Protein AF-A0A382A1H5-F1 (afdb_monomer_lite)

Structure (mmCIF, N/CA/C/O backbone):
data_AF-A0A382A1H5-F1
#
_entry.id   AF-A0A382A1H5-F1
#
loop_
_atom_site.group_PDB
_atom_site.id
_atom_site.type_symbol
_atom_site.label_atom_id
_atom_site.label_alt_id
_atom_site.label_comp_id
_atom_site.label_asym_id
_atom_site.label_entity_id
_atom_site.label_seq_id
_atom_site.pdbx_PDB_ins_code
_atom_site.Cartn_x
_atom_site.Cartn_y
_atom_site.Cartn_z
_atom_site.occupancy
_atom_site.B_iso_or_equiv
_atom_site.auth_seq_id
_atom_site.auth_comp_id
_atom_site.auth_asym_id
_atom_site.auth_atom_id
_atom_site.pdbx_PDB_model_num
ATOM 1 N N . MET A 1 1 ? -24.250 25.686 -70.392 1.00 38.78 1 MET A N 1
ATOM 2 C CA . MET A 1 1 ? -22.915 26.318 -70.349 1.00 38.78 1 MET A CA 1
ATOM 3 C C . MET A 1 1 ? -22.504 26.422 -68.881 1.00 38.78 1 MET A C 1
ATOM 5 O O . MET A 1 1 ? -23.214 27.086 -68.150 1.00 38.78 1 MET A O 1
ATOM 9 N N . ARG A 1 2 ? -21.482 25.637 -68.484 1.00 41.50 2 ARG A N 1
ATOM 10 C CA . ARG A 1 2 ? -20.574 25.699 -67.302 1.00 41.50 2 ARG A CA 1
ATOM 11 C C . ARG A 1 2 ? -21.081 26.405 -66.022 1.00 41.50 2 ARG A C 1
ATOM 13 O O . ARG A 1 2 ? -21.352 27.592 -66.050 1.00 41.50 2 ARG A O 1
ATOM 20 N N . ILE A 1 3 ? -21.310 25.671 -64.924 1.00 48.91 3 ILE A N 1
ATOM 21 C CA . ILE A 1 3 ? -20.334 25.320 -63.855 1.00 48.91 3 ILE A CA 1
ATOM 22 C C . ILE A 1 3 ? -19.824 26.565 -63.115 1.00 48.91 3 ILE A C 1
ATOM 24 O O . ILE A 1 3 ? -19.171 27.380 -63.748 1.00 48.91 3 ILE A O 1
ATOM 28 N N . ILE A 1 4 ? -20.063 26.642 -61.797 1.00 49.19 4 ILE A N 1
ATOM 29 C CA . ILE A 1 4 ? -19.066 26.864 -60.723 1.00 49.19 4 ILE A CA 1
ATOM 30 C C . ILE A 1 4 ? -19.794 26.646 -59.380 1.00 49.19 4 ILE A C 1
ATOM 32 O O . ILE A 1 4 ? -20.598 27.466 -58.950 1.00 49.19 4 ILE A O 1
ATOM 36 N N . PHE A 1 5 ? -19.527 25.511 -58.732 1.00 48.34 5 PHE A N 1
ATOM 37 C CA . PHE A 1 5 ? -19.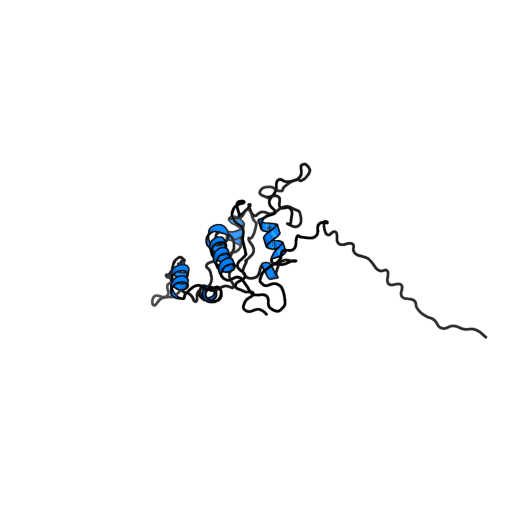837 25.264 -57.322 1.00 48.34 5 PHE A CA 1
ATOM 38 C C . PHE A 1 5 ? -18.489 25.356 -56.597 1.00 48.34 5 PHE A C 1
ATOM 40 O O . PHE A 1 5 ? -17.598 24.546 -56.853 1.00 48.34 5 PHE A O 1
ATOM 47 N N . PHE A 1 6 ? -18.288 26.388 -55.778 1.00 52.28 6 PHE A N 1
ATOM 48 C CA . PHE A 1 6 ? -17.081 26.539 -54.963 1.00 52.28 6 PHE A CA 1
ATOM 49 C C . PHE A 1 6 ? -17.161 25.552 -53.791 1.00 52.28 6 PHE A C 1
ATOM 51 O O . PHE A 1 6 ? -17.857 25.803 -52.811 1.00 52.28 6 PHE A O 1
ATOM 58 N N . VAL A 1 7 ? -16.466 24.418 -53.893 1.00 52.62 7 VAL A N 1
ATOM 59 C CA . VAL A 1 7 ? -16.229 23.521 -52.754 1.00 52.62 7 VAL A CA 1
ATOM 60 C C . VAL A 1 7 ? -14.879 23.896 -52.152 1.00 52.62 7 VAL A C 1
ATOM 62 O O . VAL A 1 7 ? -13.828 23.635 -52.734 1.00 52.62 7 VAL A O 1
ATOM 65 N N . LEU A 1 8 ? -14.919 24.551 -50.993 1.00 54.19 8 LEU A N 1
ATOM 66 C CA . LEU A 1 8 ? -13.746 24.855 -50.182 1.00 54.19 8 LEU A CA 1
ATOM 67 C C . LEU A 1 8 ? -13.284 23.550 -49.508 1.00 54.19 8 LEU A C 1
ATOM 69 O O . LEU A 1 8 ? -13.871 23.107 -48.523 1.00 54.19 8 LEU A O 1
ATOM 73 N N . ILE A 1 9 ? -12.267 22.894 -50.068 1.00 55.53 9 ILE A N 1
ATOM 74 C CA . ILE A 1 9 ? -11.640 21.714 -49.460 1.00 55.53 9 ILE A CA 1
ATOM 75 C C . ILE A 1 9 ? -10.731 22.203 -48.328 1.00 55.53 9 ILE A C 1
ATOM 77 O O . ILE A 1 9 ? -9.649 22.734 -48.568 1.00 55.53 9 ILE A O 1
ATOM 81 N N . PHE A 1 10 ? -11.182 22.036 -47.084 1.00 51.44 10 PHE A N 1
ATOM 82 C CA . PHE A 1 10 ? -10.348 22.210 -45.897 1.00 51.44 10 PHE A CA 1
ATOM 83 C C . PHE A 1 10 ? -9.406 21.000 -45.789 1.00 51.44 10 PHE A C 1
ATOM 85 O O . PHE A 1 10 ? -9.807 19.915 -45.369 1.00 51.44 10 PHE A O 1
ATOM 92 N N . LEU A 1 11 ? -8.153 21.170 -46.215 1.00 51.97 11 LEU A N 1
ATOM 93 C CA . LEU A 1 11 ? -7.074 20.209 -45.982 1.00 51.97 11 LEU A CA 1
ATOM 94 C C . LEU A 1 11 ? -6.699 20.241 -44.493 1.00 51.97 11 LEU A C 1
ATOM 96 O O . LEU A 1 11 ? -5.826 20.998 -44.075 1.00 51.97 11 LEU A O 1
ATOM 100 N N . PHE A 1 12 ? -7.367 19.421 -43.682 1.00 52.03 12 PHE A N 1
ATOM 101 C CA . PHE A 1 12 ? -6.859 19.073 -42.358 1.00 52.03 12 PHE A CA 1
ATOM 102 C C . PHE A 1 12 ? -5.656 18.144 -42.538 1.00 52.03 12 PHE A C 1
ATOM 104 O O . PHE A 1 12 ? -5.801 16.948 -42.790 1.00 52.03 12 PHE A O 1
ATOM 111 N N . SER A 1 13 ? -4.452 18.705 -42.437 1.00 49.53 13 SER A N 1
ATOM 112 C CA . SER A 1 13 ? -3.228 17.927 -42.272 1.00 49.53 13 SER A CA 1
ATOM 113 C C . SER A 1 13 ? -3.353 17.095 -40.997 1.00 49.53 13 SER A C 1
ATOM 115 O O . SER A 1 13 ? -3.338 17.635 -39.892 1.00 49.53 13 SER A O 1
ATOM 117 N N . ASN A 1 14 ? -3.496 15.779 -41.151 1.00 46.59 14 ASN A N 1
ATOM 118 C CA . ASN A 1 14 ? -3.394 14.829 -40.051 1.00 46.59 14 ASN A CA 1
ATOM 119 C C . ASN A 1 14 ? -1.954 14.863 -39.522 1.00 46.59 14 ASN A C 1
ATOM 121 O O . ASN A 1 14 ? -1.078 14.160 -40.027 1.00 46.59 14 ASN A O 1
ATOM 125 N N . PHE A 1 15 ? -1.695 15.700 -38.520 1.00 52.47 15 PHE A N 1
ATOM 126 C CA . PHE A 1 15 ? -0.507 15.562 -37.689 1.00 52.47 15 PHE A CA 1
ATOM 127 C C . PHE A 1 15 ? -0.663 14.275 -36.878 1.00 52.47 15 PHE A C 1
ATOM 129 O O . PHE A 1 15 ? -1.295 14.254 -35.825 1.00 52.47 15 PHE A O 1
ATOM 136 N N . ASN A 1 16 ? -0.107 13.180 -37.394 1.00 53.00 16 ASN A N 1
ATOM 137 C CA . ASN A 1 16 ? 0.112 11.982 -36.599 1.00 53.00 16 ASN A CA 1
ATOM 138 C C . ASN A 1 16 ? 1.215 12.302 -35.586 1.00 53.00 16 ASN A C 1
ATOM 140 O O . ASN A 1 16 ? 2.397 12.326 -35.924 1.00 53.00 16 ASN A O 1
ATOM 144 N N . VAL A 1 17 ? 0.822 12.583 -34.346 1.00 58.31 17 VAL A N 1
ATOM 145 C CA . VAL A 1 17 ? 1.746 12.595 -33.212 1.00 58.31 17 VAL A CA 1
ATOM 146 C C . VAL A 1 17 ? 2.140 11.142 -32.952 1.00 58.31 17 VAL A C 1
ATOM 148 O O . VAL A 1 17 ? 1.347 10.358 -32.435 1.00 58.31 17 VAL A O 1
ATOM 151 N N . LEU A 1 18 ? 3.353 10.761 -33.350 1.00 55.44 18 LEU A N 1
ATOM 152 C CA . LEU A 1 18 ? 3.958 9.495 -32.948 1.00 55.44 18 LEU A CA 1
ATOM 153 C C . LEU A 1 18 ? 4.324 9.599 -31.464 1.00 55.44 18 LEU A C 1
ATOM 155 O O . LEU A 1 18 ? 5.315 10.227 -31.100 1.00 55.44 18 LEU A O 1
ATOM 159 N N . ALA A 1 19 ? 3.503 9.002 -30.603 1.00 51.47 19 ALA A N 1
ATOM 160 C CA . ALA A 1 19 ? 3.889 8.741 -29.225 1.00 51.47 19 ALA A CA 1
ATOM 161 C C . ALA A 1 19 ? 4.997 7.677 -29.228 1.00 51.47 19 ALA A C 1
ATOM 163 O O . ALA A 1 19 ? 4.784 6.564 -29.712 1.00 51.47 19 ALA A O 1
ATOM 164 N N . SER A 1 20 ? 6.176 7.997 -28.691 1.00 47.28 20 SER A N 1
ATOM 165 C CA . SER A 1 20 ? 7.233 7.010 -28.463 1.00 47.28 20 SER A CA 1
ATOM 166 C C . SER A 1 20 ? 6.876 6.146 -27.247 1.00 47.28 20 SER A C 1
ATOM 168 O O . SER A 1 20 ? 7.361 6.370 -26.140 1.00 47.28 20 SER A O 1
ATOM 170 N N . GLY A 1 21 ? 5.983 5.176 -27.429 1.00 47.53 21 GLY A N 1
ATOM 171 C CA . GLY A 1 21 ? 5.864 4.062 -26.491 1.00 47.53 21 GLY A CA 1
ATOM 172 C C . GLY A 1 21 ? 7.031 3.117 -26.744 1.00 47.53 21 GLY A C 1
ATOM 173 O O . GLY A 1 21 ? 7.097 2.523 -27.819 1.00 47.53 21 GLY A O 1
ATOM 174 N N . SER A 1 22 ? 7.976 3.012 -25.809 1.00 51.28 22 SER A N 1
ATOM 175 C CA . SER A 1 22 ? 9.035 2.009 -25.903 1.00 51.28 22 SER A CA 1
ATOM 176 C C . SER A 1 22 ? 8.399 0.620 -26.010 1.00 51.28 22 SER A C 1
ATOM 178 O O . SER A 1 22 ? 7.549 0.226 -25.212 1.00 51.28 22 SER A O 1
ATOM 180 N N . GLY A 1 23 ? 8.763 -0.083 -27.081 1.00 53.72 23 GLY A N 1
ATOM 181 C CA . GLY A 1 23 ? 8.206 -1.371 -27.449 1.00 53.72 23 GLY A CA 1
ATOM 182 C C . GLY A 1 23 ? 8.579 -2.456 -26.450 1.00 53.72 23 GLY A C 1
ATOM 183 O O . GLY A 1 23 ? 9.742 -2.822 -26.325 1.00 53.72 23 GLY A O 1
ATOM 184 N N . ASN A 1 24 ? 7.564 -2.955 -25.755 1.00 59.62 24 ASN A N 1
ATOM 185 C CA . ASN A 1 24 ? 7.287 -4.360 -25.468 1.00 59.62 24 ASN A CA 1
ATOM 186 C C . ASN A 1 24 ? 5.900 -4.377 -24.825 1.00 59.62 24 ASN A C 1
ATOM 188 O O . ASN A 1 24 ? 5.682 -3.692 -23.826 1.00 59.62 24 ASN A O 1
ATOM 192 N N . ASP A 1 25 ? 4.953 -5.120 -25.398 1.00 82.56 25 ASP A N 1
ATOM 193 C CA . ASP A 1 25 ? 3.642 -5.274 -24.772 1.00 82.56 25 ASP A CA 1
ATOM 194 C C . ASP A 1 25 ? 3.830 -5.840 -23.361 1.00 82.56 25 ASP A C 1
ATOM 196 O O . ASP A 1 25 ? 4.427 -6.903 -23.175 1.00 82.56 25 ASP A O 1
ATOM 200 N N . LEU A 1 26 ? 3.338 -5.105 -22.363 1.00 88.25 26 LEU A N 1
ATOM 201 C CA . LEU A 1 26 ? 3.397 -5.518 -20.969 1.00 88.25 26 LEU A CA 1
ATOM 202 C C . LEU A 1 26 ? 2.741 -6.910 -20.821 1.00 88.25 26 LEU A C 1
ATOM 204 O O . LEU A 1 26 ? 1.579 -7.065 -21.225 1.00 88.25 26 LEU A O 1
ATOM 208 N N . PRO A 1 27 ? 3.433 -7.909 -20.234 1.00 91.31 27 PRO A N 1
ATOM 209 C CA . PRO A 1 27 ? 2.882 -9.241 -20.039 1.00 91.31 27 PRO A CA 1
ATOM 210 C C . PRO A 1 27 ? 1.562 -9.192 -19.272 1.00 91.31 27 PRO A C 1
ATOM 212 O O . PRO A 1 27 ? 1.463 -8.580 -18.206 1.00 91.31 27 PRO A O 1
ATOM 215 N N . LYS A 1 28 ? 0.540 -9.846 -19.826 1.00 91.81 28 LYS A N 1
ATOM 216 C CA . LYS A 1 28 ? -0.794 -9.934 -19.226 1.00 91.81 28 LYS A CA 1
ATOM 217 C C . LYS A 1 28 ? -0.929 -11.228 -18.443 1.00 91.81 28 LYS A C 1
ATOM 219 O O . LYS A 1 28 ? -0.547 -12.287 -18.940 1.00 91.81 28 LYS A O 1
ATOM 224 N N . HIS A 1 29 ? -1.570 -11.158 -17.287 1.00 86.44 29 HIS A N 1
ATOM 225 C CA . HIS A 1 29 ? -1.783 -12.306 -16.416 1.00 86.44 29 HIS A CA 1
ATOM 226 C C . HIS A 1 29 ? -3.253 -12.729 -16.403 1.00 86.44 29 HIS A C 1
ATOM 228 O O . HIS A 1 29 ? -4.174 -11.973 -16.747 1.00 86.44 29 HIS A O 1
ATOM 234 N N . ASN A 1 30 ? -3.485 -13.991 -16.042 1.00 89.38 30 ASN A N 1
ATOM 235 C CA . ASN A 1 30 ? -4.828 -14.532 -15.896 1.00 89.38 30 ASN A CA 1
ATOM 236 C C . ASN A 1 30 ? -5.276 -14.454 -14.433 1.00 89.38 30 ASN A C 1
ATOM 238 O O . ASN A 1 30 ? -5.041 -15.368 -13.648 1.00 89.38 30 ASN A O 1
ATOM 242 N N . TRP A 1 31 ? -5.897 -13.335 -14.072 1.00 87.00 31 TRP A N 1
ATOM 243 C CA . TRP A 1 31 ? -6.382 -13.069 -12.720 1.00 87.00 31 TRP A CA 1
ATOM 244 C C . TRP A 1 31 ? -7.711 -13.780 -12.422 1.00 87.00 31 TRP A C 1
ATOM 246 O O . TRP A 1 31 ? -8.581 -13.834 -13.289 1.00 87.00 31 TRP A O 1
ATOM 256 N N . SER A 1 32 ? -7.924 -14.243 -11.184 1.00 85.88 32 SER A N 1
ATOM 257 C CA . SER A 1 32 ? -9.188 -14.897 -10.778 1.00 85.88 32 SER A CA 1
ATOM 258 C C . SER A 1 32 ? -10.409 -13.971 -10.883 1.00 85.88 32 SER A C 1
ATOM 260 O O . SER A 1 32 ? -11.519 -14.417 -11.156 1.00 85.88 32 SER A O 1
ATOM 262 N N . PHE A 1 33 ? -10.191 -12.666 -10.704 1.00 87.50 33 PHE A N 1
ATOM 263 C CA . PHE A 1 33 ? -11.215 -11.623 -10.787 1.00 87.50 33 PHE A CA 1
ATOM 264 C C . PHE A 1 33 ? -11.474 -11.136 -12.220 1.00 87.50 33 PHE A C 1
ATOM 266 O O . PHE A 1 33 ? -12.196 -10.163 -12.429 1.00 87.50 33 PHE A O 1
ATOM 273 N N . LYS A 1 34 ? -10.867 -11.770 -13.228 1.00 86.69 34 LYS A N 1
ATOM 274 C CA . LYS A 1 34 ? -11.055 -11.396 -14.629 1.00 86.69 34 LYS A CA 1
ATOM 275 C C . LYS A 1 34 ? -12.382 -11.940 -15.167 1.00 86.69 34 LYS A C 1
ATOM 277 O O . LYS A 1 34 ? -12.757 -13.076 -14.903 1.00 86.69 34 LYS A O 1
ATOM 282 N N . GLY A 1 35 ? -13.037 -11.151 -16.017 1.00 86.44 35 GLY A N 1
ATOM 283 C CA . GLY A 1 35 ? -14.293 -11.529 -16.672 1.00 86.44 35 GLY A CA 1
ATOM 284 C C . GLY A 1 35 ? -15.533 -11.148 -15.861 1.00 86.44 35 GLY A C 1
ATOM 285 O O . GLY A 1 35 ? -15.436 -10.692 -14.729 1.00 86.44 35 GLY A O 1
ATOM 286 N N . LEU A 1 36 ? -16.711 -11.314 -16.466 1.00 88.38 36 LEU A N 1
ATOM 287 C CA . LEU A 1 36 ? -17.985 -10.823 -15.915 1.00 88.38 36 LEU A CA 1
ATOM 288 C C . LEU A 1 36 ? -18.381 -11.477 -14.583 1.00 88.38 36 LEU A C 1
ATOM 290 O O . LEU A 1 36 ? -19.076 -10.864 -13.783 1.00 88.38 36 LEU A O 1
ATOM 294 N N . THR A 1 37 ? -17.948 -12.714 -14.354 1.00 91.50 37 THR A N 1
ATOM 295 C CA . THR A 1 37 ? -18.236 -13.492 -13.139 1.00 91.50 37 THR A CA 1
ATOM 296 C C . THR A 1 37 ? -16.978 -13.755 -12.310 1.00 91.50 37 THR A C 1
ATOM 298 O O . THR A 1 37 ? -16.983 -14.641 -11.458 1.00 91.50 37 THR A O 1
ATOM 301 N N . GLY A 1 38 ? -15.877 -13.053 -12.602 1.00 88.00 38 GLY A N 1
ATOM 302 C CA . GLY A 1 38 ? -14.617 -13.215 -11.886 1.00 88.00 38 GLY A CA 1
ATOM 303 C C . GLY A 1 38 ? -14.736 -12.740 -10.440 1.00 88.00 38 GLY A C 1
ATOM 304 O O . GLY A 1 38 ? -15.393 -11.739 -10.155 1.00 88.00 38 GLY A O 1
ATOM 305 N N . THR A 1 39 ? -14.072 -13.436 -9.520 1.00 87.25 39 THR A N 1
ATOM 306 C CA . THR A 1 39 ? -14.035 -13.069 -8.100 1.00 87.25 39 THR A CA 1
ATOM 307 C C . THR A 1 39 ? -12.608 -13.083 -7.563 1.00 87.25 39 THR A C 1
ATOM 309 O O . THR A 1 39 ? -11.699 -13.717 -8.110 1.00 87.25 39 THR A O 1
ATOM 312 N N . PHE A 1 40 ? -12.380 -12.342 -6.483 1.00 86.25 40 PHE A N 1
ATOM 313 C CA . PHE A 1 40 ? -11.102 -12.401 -5.786 1.00 86.25 40 PHE A CA 1
ATOM 314 C C . PHE A 1 40 ? -10.946 -13.735 -5.052 1.00 86.25 40 PHE A C 1
ATOM 316 O O . PHE A 1 40 ? -11.854 -14.175 -4.347 1.00 86.25 40 PHE A O 1
ATOM 323 N N . ASP A 1 41 ? -9.763 -14.338 -5.169 1.00 86.69 41 ASP A N 1
ATOM 324 C CA . ASP A 1 41 ? -9.332 -15.408 -4.273 1.00 86.69 41 ASP A CA 1
ATOM 325 C C . ASP A 1 41 ? -9.023 -14.789 -2.900 1.00 86.69 41 ASP A C 1
ATOM 327 O O . ASP A 1 41 ? -7.999 -14.125 -2.723 1.00 86.69 41 ASP A O 1
ATOM 331 N N . LYS A 1 42 ? -9.924 -14.986 -1.928 1.00 86.38 42 LYS A N 1
ATOM 332 C CA . LYS A 1 42 ? -9.787 -14.420 -0.576 1.00 86.38 42 LYS A CA 1
ATOM 333 C C . LYS A 1 42 ? -8.474 -14.825 0.089 1.00 86.38 42 LYS A C 1
ATOM 335 O O . LYS A 1 42 ? -7.808 -13.975 0.673 1.00 86.38 42 LYS A O 1
ATOM 340 N N . SER A 1 43 ? -8.049 -16.078 -0.062 1.00 87.31 43 SER A N 1
ATOM 341 C CA . SER A 1 43 ? -6.793 -16.551 0.521 1.00 87.31 43 SER A CA 1
ATOM 342 C C . SER A 1 43 ? -5.585 -15.863 -0.116 1.00 87.31 43 SER A C 1
ATOM 344 O O . SER A 1 43 ? -4.621 -15.543 0.581 1.00 87.31 43 SER A O 1
ATOM 346 N N . ALA A 1 44 ? -5.625 -15.589 -1.423 1.00 83.25 44 ALA A N 1
ATOM 347 C CA . ALA A 1 44 ? -4.589 -14.791 -2.079 1.00 83.25 44 ALA A CA 1
ATOM 348 C C . ALA A 1 44 ? -4.574 -13.340 -1.580 1.00 83.25 44 ALA A C 1
ATOM 350 O O . ALA A 1 44 ? -3.498 -12.803 -1.324 1.00 83.25 44 ALA A O 1
ATOM 351 N N . VAL A 1 45 ? -5.741 -12.723 -1.380 1.00 87.56 45 VAL A N 1
ATOM 352 C CA . VAL A 1 45 ? -5.839 -11.350 -0.859 1.00 87.56 45 VAL A CA 1
ATOM 353 C C . VAL A 1 45 ? -5.345 -11.254 0.592 1.00 87.56 45 VAL A C 1
ATOM 355 O O . VAL A 1 45 ? -4.639 -10.303 0.927 1.00 87.56 45 VAL A O 1
ATOM 358 N N . GLN A 1 46 ? -5.623 -12.252 1.437 1.00 88.25 46 GLN A N 1
ATOM 359 C CA . GLN A 1 46 ? -5.084 -12.334 2.801 1.00 88.25 46 GLN A CA 1
ATOM 360 C C . GLN A 1 46 ? -3.556 -12.478 2.817 1.00 88.25 46 GLN A C 1
ATOM 362 O O . GLN A 1 46 ? -2.884 -11.798 3.592 1.00 88.25 46 GLN A O 1
ATOM 367 N N . ARG A 1 47 ? -2.973 -13.301 1.932 1.00 88.38 47 ARG A N 1
ATOM 368 C CA . ARG A 1 47 ? -1.506 -13.361 1.772 1.00 88.38 47 ARG A CA 1
ATOM 369 C C . ARG A 1 47 ? -0.941 -12.024 1.292 1.00 88.38 47 ARG A C 1
ATOM 371 O O . ARG A 1 47 ? 0.067 -11.571 1.822 1.00 88.38 47 ARG A O 1
ATOM 378 N N . GLY A 1 48 ? -1.628 -11.365 0.360 1.00 87.44 48 GLY A N 1
ATOM 379 C CA . GLY A 1 48 ? -1.300 -10.009 -0.075 1.00 87.44 48 GLY A CA 1
ATOM 380 C C . GLY A 1 48 ? -1.278 -9.001 1.074 1.00 87.44 48 GLY A C 1
ATOM 381 O O . GLY A 1 48 ? -0.405 -8.136 1.100 1.00 87.44 48 GLY A O 1
ATOM 382 N N . PHE A 1 49 ? -2.186 -9.132 2.052 1.00 91.88 49 PHE A N 1
ATOM 383 C CA . PHE A 1 49 ? -2.174 -8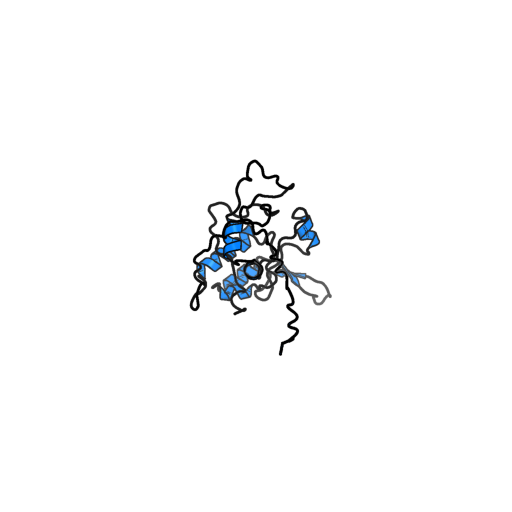.285 3.249 1.00 91.88 49 PHE A CA 1
ATOM 384 C C . PHE A 1 49 ? -0.921 -8.448 4.059 1.00 91.88 49 PHE A C 1
ATOM 386 O O . PHE A 1 49 ? -0.314 -7.461 4.468 1.00 91.88 49 PHE A O 1
ATOM 393 N N . LYS A 1 50 ? -0.560 -9.706 4.297 1.00 90.94 50 LYS A N 1
ATOM 394 C CA . LYS A 1 50 ? 0.605 -10.039 5.087 1.00 90.94 50 LYS A CA 1
ATOM 395 C C . LYS A 1 50 ? 1.837 -9.376 4.482 1.00 90.94 50 LYS A C 1
ATOM 397 O O . LYS A 1 50 ? 2.562 -8.710 5.208 1.00 90.94 50 LYS A O 1
ATOM 402 N N . VAL A 1 51 ? 1.996 -9.440 3.158 1.00 89.38 51 VAL A N 1
ATOM 403 C CA . VAL A 1 51 ? 3.121 -8.759 2.511 1.00 89.38 51 VAL A CA 1
ATOM 404 C C . VAL A 1 51 ? 3.013 -7.238 2.591 1.00 89.38 51 VAL A C 1
ATOM 406 O O . VAL A 1 51 ? 4.006 -6.584 2.890 1.00 89.38 51 VAL A O 1
ATOM 409 N N . TYR A 1 52 ? 1.829 -6.651 2.386 1.00 92.62 52 TYR A N 1
ATOM 410 C CA . TYR A 1 52 ? 1.678 -5.208 2.590 1.00 92.62 52 TYR A CA 1
ATOM 411 C C . TYR A 1 52 ? 2.153 -4.799 3.990 1.00 92.62 52 TYR A C 1
ATOM 413 O O . TYR A 1 52 ? 2.942 -3.870 4.108 1.00 92.62 52 TYR A O 1
ATOM 421 N N . ARG A 1 53 ? 1.719 -5.519 5.026 1.00 92.06 53 ARG A N 1
ATOM 422 C CA . ARG A 1 53 ? 2.064 -5.236 6.421 1.00 92.06 53 ARG A CA 1
ATOM 423 C C . ARG A 1 53 ? 3.544 -5.460 6.739 1.00 92.06 53 ARG A C 1
ATOM 425 O O . ARG A 1 53 ? 4.108 -4.731 7.543 1.00 92.06 53 ARG A O 1
ATOM 432 N N . GLU A 1 54 ? 4.158 -6.481 6.156 1.00 91.06 54 GLU A N 1
ATOM 433 C CA . GLU A 1 54 ? 5.535 -6.873 6.488 1.00 91.06 54 GLU A CA 1
ATOM 434 C C . GLU A 1 54 ? 6.587 -6.154 5.635 1.00 91.06 54 GLU A C 1
ATOM 436 O O . GLU A 1 54 ? 7.723 -6.004 6.074 1.00 91.06 54 GLU A O 1
ATOM 441 N N . VAL A 1 55 ? 6.219 -5.687 4.438 1.00 90.88 55 VAL A N 1
ATOM 442 C CA . VAL A 1 55 ? 7.161 -5.125 3.456 1.00 90.88 55 VAL A CA 1
ATOM 443 C C . VAL A 1 55 ? 6.788 -3.701 3.056 1.00 90.88 55 VAL A C 1
ATOM 445 O O . VAL A 1 55 ? 7.632 -2.810 3.037 1.00 90.88 55 VAL A O 1
ATOM 448 N N . CYS A 1 56 ? 5.525 -3.458 2.703 1.00 93.19 56 CYS A N 1
ATOM 449 C CA . CYS A 1 56 ? 5.145 -2.212 2.034 1.00 93.19 56 CYS A CA 1
ATOM 450 C C . CYS A 1 56 ? 4.787 -1.084 3.007 1.00 93.19 56 CYS A C 1
ATOM 452 O O . CYS A 1 56 ? 5.051 0.080 2.705 1.00 93.19 56 CYS A O 1
ATOM 454 N N . SER A 1 57 ? 4.187 -1.400 4.157 1.00 94.31 57 SER A N 1
ATOM 455 C CA . SER A 1 57 ? 3.625 -0.412 5.084 1.00 94.31 57 SER A CA 1
ATOM 456 C C . SER A 1 57 ? 4.678 0.421 5.807 1.00 94.31 57 SER A C 1
ATOM 458 O O . SER A 1 57 ? 4.314 1.385 6.466 1.00 94.31 57 SER A O 1
ATOM 460 N N . GLY A 1 58 ? 5.963 0.074 5.679 1.00 94.62 58 GLY A N 1
ATOM 461 C CA . GLY A 1 58 ? 7.072 0.906 6.147 1.00 94.62 58 GLY A CA 1
ATOM 462 C C . GLY A 1 58 ? 7.322 2.147 5.282 1.00 94.62 58 GLY A C 1
ATOM 463 O O . GLY A 1 58 ? 7.876 3.120 5.778 1.00 94.62 58 GLY A O 1
ATOM 464 N N . CYS A 1 59 ? 6.887 2.147 4.015 1.00 96.56 59 CYS A N 1
ATOM 465 C CA . CYS A 1 59 ? 7.101 3.277 3.098 1.00 96.56 59 CYS A CA 1
ATOM 466 C C . CYS A 1 59 ? 5.818 3.766 2.421 1.00 96.56 59 CYS A C 1
ATOM 468 O O . CYS A 1 59 ? 5.697 4.950 2.115 1.00 96.56 59 CYS A O 1
ATOM 470 N N . HIS A 1 60 ? 4.852 2.881 2.184 1.00 96.38 60 HIS A N 1
ATOM 471 C CA . HIS A 1 60 ? 3.619 3.196 1.478 1.00 96.38 60 HIS A CA 1
ATOM 472 C C . HIS A 1 60 ? 2.414 3.256 2.414 1.00 96.38 60 HIS A C 1
ATOM 474 O O . HIS A 1 60 ? 2.171 2.339 3.194 1.00 96.38 60 HIS A O 1
ATOM 480 N N . SER A 1 61 ? 1.597 4.297 2.264 1.00 96.06 61 SER A N 1
ATOM 481 C CA . SER A 1 61 ? 0.297 4.388 2.926 1.00 96.06 61 SER A CA 1
ATOM 482 C C . SER A 1 61 ? -0.803 3.646 2.155 1.00 96.06 61 SER A C 1
ATOM 484 O O . SER A 1 61 ? -0.719 3.442 0.940 1.00 96.06 61 SER A O 1
ATOM 486 N N . MET A 1 62 ? -1.893 3.320 2.853 1.00 94.69 62 MET A N 1
ATOM 487 C CA . MET A 1 62 ? -3.195 2.980 2.261 1.00 94.69 62 MET A CA 1
ATOM 488 C C . MET A 1 62 ? -4.302 3.758 2.974 1.00 94.69 62 MET A C 1
ATOM 490 O O . MET A 1 62 ? -5.175 3.212 3.646 1.00 94.69 62 MET A O 1
ATOM 494 N N . SER A 1 63 ? -4.226 5.076 2.836 1.00 92.88 63 SER A N 1
ATOM 495 C CA . SER A 1 63 ? -5.011 6.060 3.583 1.00 92.88 63 SER A CA 1
ATOM 496 C C . SER A 1 63 ? -6.524 5.981 3.368 1.00 92.88 63 SER A C 1
ATOM 498 O O . SER A 1 63 ? -7.268 6.572 4.149 1.00 92.88 63 SER A O 1
ATOM 500 N N . LEU A 1 64 ? -7.020 5.289 2.336 1.00 94.00 64 LEU A N 1
ATOM 501 C CA . LEU A 1 64 ? -8.462 5.141 2.092 1.00 94.00 64 LEU A CA 1
ATOM 502 C C . LEU A 1 64 ? -9.066 3.874 2.708 1.00 94.00 64 LEU A C 1
ATOM 504 O O . LEU A 1 64 ? -10.260 3.638 2.499 1.00 94.00 64 LEU A O 1
ATOM 508 N N . LEU A 1 65 ? -8.265 3.063 3.402 1.00 93.62 65 LEU A N 1
ATOM 509 C CA . LEU A 1 65 ? -8.683 1.789 3.978 1.00 93.62 65 LEU A CA 1
ATOM 510 C C . LEU A 1 65 ? -8.772 1.880 5.501 1.00 93.62 65 LEU A C 1
ATOM 512 O O . LEU A 1 65 ? -7.938 2.504 6.162 1.00 93.62 65 LEU A O 1
ATOM 516 N N . TYR A 1 66 ? -9.804 1.237 6.035 1.00 96.75 66 TYR A N 1
ATOM 517 C CA . TYR A 1 66 ? -10.042 1.056 7.460 1.00 96.75 66 TYR A CA 1
ATOM 518 C C . TYR A 1 66 ? -9.690 -0.369 7.879 1.00 96.75 66 TYR A C 1
ATOM 520 O O . TYR A 1 66 ? -9.834 -1.299 7.086 1.00 96.75 66 TYR A O 1
ATOM 528 N N . TYR A 1 67 ? -9.317 -0.575 9.143 1.00 97.19 67 TYR A N 1
ATOM 529 C CA . TYR A 1 67 ? -9.057 -1.929 9.648 1.00 97.19 67 TYR A CA 1
ATOM 530 C C . TYR A 1 67 ? -10.271 -2.852 9.503 1.00 97.19 67 TYR A C 1
ATOM 532 O O . TYR A 1 67 ? -10.114 -3.993 9.081 1.00 97.19 67 TYR A O 1
ATOM 540 N N . ARG A 1 68 ? -11.493 -2.353 9.717 1.00 96.75 68 ARG A N 1
ATOM 541 C CA . ARG A 1 68 ? -12.741 -3.102 9.483 1.00 96.75 68 ARG A CA 1
ATOM 542 C C . ARG A 1 68 ? -12.915 -3.604 8.045 1.00 96.75 68 ARG A C 1
ATOM 544 O O . ARG A 1 68 ? -13.628 -4.579 7.848 1.00 96.75 68 ARG A O 1
ATOM 551 N N . ASP A 1 69 ? -12.267 -2.987 7.053 1.00 95.19 69 ASP A N 1
ATOM 552 C CA . ASP A 1 69 ? -12.359 -3.437 5.656 1.00 95.19 69 ASP A CA 1
ATOM 553 C C . ASP A 1 69 ? -11.650 -4.798 5.457 1.00 95.19 69 ASP A C 1
ATOM 555 O O . ASP A 1 69 ? -11.880 -5.487 4.464 1.00 95.19 69 ASP A O 1
ATOM 559 N N . LEU A 1 70 ? -10.828 -5.240 6.421 1.00 94.56 70 LEU A N 1
ATOM 560 C CA . LEU A 1 70 ? -10.225 -6.576 6.432 1.00 94.56 70 LEU A CA 1
ATOM 561 C C . LEU A 1 70 ? -11.265 -7.706 6.583 1.00 94.56 70 LEU A C 1
ATOM 563 O O . LEU A 1 70 ? -11.006 -8.835 6.157 1.00 94.56 70 LEU A O 1
ATOM 567 N N . ILE A 1 71 ? -12.455 -7.416 7.119 1.00 95.31 71 ILE A N 1
ATOM 568 C CA . ILE A 1 71 ? -13.560 -8.387 7.201 1.00 95.31 71 ILE A CA 1
ATOM 569 C C . ILE A 1 71 ? -13.974 -8.839 5.793 1.00 95.31 71 ILE A C 1
ATOM 571 O O . ILE A 1 71 ? -14.188 -10.028 5.541 1.00 95.31 71 ILE A O 1
ATOM 575 N N . ASP A 1 72 ? -13.983 -7.915 4.830 1.00 90.50 72 ASP A N 1
ATOM 576 C CA . ASP A 1 72 ? -14.433 -8.190 3.463 1.00 90.50 72 ASP A CA 1
ATOM 577 C C . ASP A 1 72 ? -13.515 -9.184 2.728 1.00 90.50 72 ASP A C 1
ATOM 579 O O . ASP A 1 72 ? -13.944 -9.904 1.817 1.00 90.50 72 ASP A O 1
ATOM 583 N N . ILE A 1 73 ? -12.260 -9.293 3.170 1.00 88.56 73 ILE A N 1
ATOM 584 C CA . ILE A 1 73 ? -11.276 -10.236 2.627 1.00 88.56 73 ILE A CA 1
ATOM 585 C C . ILE A 1 73 ? -11.154 -11.527 3.449 1.00 88.56 73 ILE A C 1
ATOM 587 O O . ILE A 1 73 ? -10.346 -12.387 3.105 1.00 88.56 73 ILE A O 1
ATOM 591 N N . GLY A 1 74 ? -11.995 -11.707 4.472 1.00 92.19 74 GLY A N 1
ATOM 592 C CA . GLY A 1 74 ? -12.163 -12.972 5.190 1.00 92.19 74 GLY A CA 1
ATOM 593 C C . GLY A 1 74 ? -11.485 -13.070 6.556 1.00 92.19 74 GLY A C 1
ATOM 594 O O . GLY A 1 74 ? -11.384 -14.184 7.061 1.00 92.19 74 GLY A O 1
ATOM 595 N N . PHE A 1 75 ? -11.019 -11.962 7.142 1.00 95.00 75 PHE A N 1
ATOM 596 C CA . PHE A 1 75 ? -10.636 -11.942 8.560 1.00 95.00 75 PHE A CA 1
ATOM 597 C C . PHE A 1 75 ? -11.880 -11.874 9.461 1.00 95.00 75 PHE A C 1
ATOM 599 O O . PHE A 1 75 ? -12.885 -11.263 9.096 1.00 95.00 75 PHE A O 1
ATOM 606 N N . SER A 1 76 ? -11.806 -12.490 10.637 1.00 97.81 76 SER A N 1
ATOM 607 C CA . SER A 1 76 ? -12.813 -12.373 11.702 1.00 97.81 76 SER A CA 1
ATOM 608 C C . SER A 1 76 ? -12.724 -11.029 12.430 1.00 97.81 76 SER A C 1
ATOM 610 O O . SER A 1 76 ? -11.671 -10.388 12.441 1.00 97.81 76 SER A O 1
ATOM 612 N N . ASP A 1 77 ? -13.806 -10.606 13.085 1.00 98.31 77 ASP A N 1
ATOM 613 C CA . ASP A 1 77 ? -13.820 -9.398 13.918 1.00 98.31 77 ASP A CA 1
ATOM 614 C C . ASP A 1 77 ? -12.724 -9.420 14.999 1.00 98.31 77 ASP A C 1
ATOM 616 O O . ASP A 1 77 ? -12.075 -8.400 15.251 1.00 98.31 77 ASP A O 1
ATOM 620 N N . GLU A 1 78 ? -12.472 -10.582 15.609 1.00 98.50 78 GLU A N 1
ATOM 621 C CA . GLU A 1 78 ? -11.418 -10.773 16.607 1.00 98.50 78 GLU A CA 1
ATOM 622 C C . GLU A 1 78 ? -10.019 -10.586 16.012 1.00 98.50 78 GLU A C 1
ATOM 624 O O . GLU A 1 78 ? -9.197 -9.879 16.601 1.00 98.50 78 GLU A O 1
ATOM 629 N N . GLU A 1 79 ? -9.750 -11.164 14.837 1.00 98.25 79 GLU A N 1
ATOM 630 C CA . GLU A 1 79 ? -8.479 -10.976 14.127 1.00 98.25 79 GLU A CA 1
ATOM 631 C C . GLU A 1 79 ? -8.284 -9.517 13.725 1.00 98.25 79 GLU A C 1
ATOM 633 O O . GLU A 1 79 ? -7.212 -8.961 13.949 1.00 98.25 79 GLU A O 1
ATOM 638 N N . VAL A 1 80 ? -9.315 -8.863 13.185 1.00 98.38 80 VAL A N 1
ATOM 639 C CA . VAL A 1 80 ? -9.238 -7.450 12.794 1.00 98.38 80 VAL A CA 1
ATOM 640 C C . VAL A 1 80 ? -8.970 -6.555 13.998 1.00 98.38 80 VAL A C 1
ATOM 642 O O . VAL A 1 80 ? -8.156 -5.634 13.912 1.00 98.38 80 VAL A O 1
ATOM 645 N N . LYS A 1 81 ? -9.619 -6.823 15.133 1.00 98.62 81 LYS A N 1
ATOM 646 C CA . LYS A 1 81 ? -9.367 -6.096 16.379 1.00 98.62 81 LYS A CA 1
ATOM 647 C 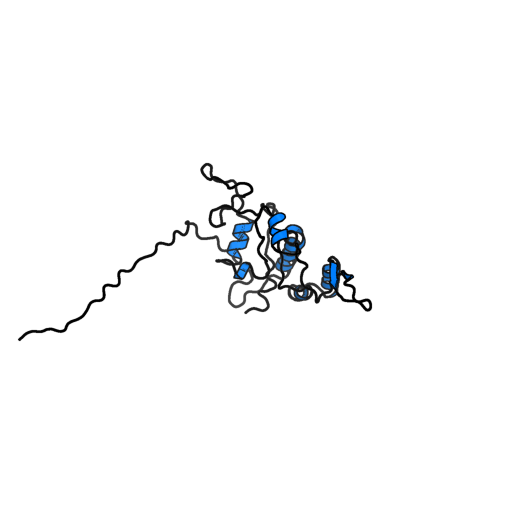C . LYS A 1 81 ? -7.936 -6.308 16.873 1.00 98.62 81 LYS A C 1
ATOM 649 O O . LYS A 1 81 ? -7.318 -5.342 17.313 1.00 98.62 81 LYS A O 1
ATOM 654 N N . ALA A 1 82 ? -7.418 -7.533 16.790 1.00 98.56 82 ALA A N 1
ATOM 655 C CA . ALA A 1 82 ? -6.040 -7.838 17.159 1.00 98.56 82 ALA A CA 1
ATOM 656 C C . ALA A 1 82 ? -5.037 -7.119 16.243 1.00 98.56 82 ALA A C 1
ATOM 658 O O . ALA A 1 82 ? -4.151 -6.439 16.747 1.00 98.56 82 ALA A O 1
ATOM 659 N N . ILE A 1 83 ? -5.234 -7.185 14.921 1.00 97.69 83 ILE A N 1
ATOM 660 C CA . ILE A 1 83 ? -4.395 -6.512 13.916 1.00 97.69 83 ILE A CA 1
ATOM 661 C C . ILE A 1 83 ? -4.399 -4.995 14.124 1.00 97.69 83 ILE A C 1
ATOM 663 O O . ILE A 1 83 ? -3.346 -4.371 14.083 1.00 97.69 83 ILE A O 1
ATOM 667 N N . ALA A 1 84 ? -5.567 -4.383 14.341 1.00 98.44 84 ALA A N 1
ATOM 668 C CA . ALA A 1 84 ? -5.653 -2.942 14.577 1.00 98.44 84 ALA A CA 1
ATOM 669 C C . ALA A 1 84 ? -4.887 -2.537 15.847 1.00 98.44 84 ALA A C 1
ATOM 671 O O . ALA A 1 84 ? -4.135 -1.566 15.832 1.00 98.44 84 ALA A O 1
ATOM 672 N N . ALA A 1 85 ? -5.016 -3.318 16.921 1.00 98.50 85 ALA A N 1
ATOM 673 C CA . ALA A 1 85 ? -4.375 -3.028 18.199 1.00 98.50 85 ALA A CA 1
ATOM 674 C C . ALA A 1 85 ? -2.834 -3.132 18.178 1.00 98.50 85 ALA A C 1
ATOM 676 O O . ALA A 1 85 ? -2.203 -2.691 19.136 1.00 98.50 85 ALA A O 1
ATOM 677 N N . GLU A 1 86 ? -2.227 -3.669 17.111 1.00 97.81 86 GLU A N 1
ATOM 678 C CA . GLU A 1 86 ? -0.769 -3.634 16.887 1.00 97.81 86 GLU A CA 1
ATOM 679 C C . GLU A 1 86 ? -0.249 -2.210 16.606 1.00 97.81 86 GLU A C 1
ATOM 681 O O . GLU A 1 86 ? 0.949 -1.958 16.724 1.00 97.81 86 GLU A O 1
ATOM 686 N N . TYR A 1 87 ? -1.133 -1.277 16.237 1.00 97.81 87 TYR A N 1
ATOM 687 C CA . TYR A 1 87 ? -0.780 0.085 15.847 1.00 97.81 87 TYR A CA 1
ATOM 688 C C . TYR A 1 87 ? -1.265 1.112 16.866 1.00 97.81 87 TYR A C 1
ATOM 690 O O . TYR A 1 87 ? -2.319 0.951 17.483 1.00 97.81 87 TYR A O 1
ATOM 698 N N . THR A 1 88 ? -0.531 2.216 16.977 1.00 97.81 88 THR A N 1
ATOM 699 C CA . THR A 1 88 ? -0.889 3.357 17.826 1.00 97.81 88 THR A CA 1
ATOM 700 C C . THR A 1 88 ? -1.471 4.487 16.985 1.00 97.81 88 THR A C 1
ATOM 702 O O . THR A 1 88 ? -0.964 4.797 15.907 1.00 97.81 88 THR A O 1
ATOM 705 N N . VAL A 1 89 ? -2.524 5.128 17.491 1.00 97.31 89 VAL A N 1
ATOM 706 C CA . VAL A 1 89 ? -3.111 6.344 16.919 1.00 97.31 89 VAL A CA 1
ATOM 707 C C . VAL A 1 89 ? -3.224 7.430 17.982 1.00 97.31 89 VAL A C 1
ATOM 709 O O . VAL A 1 89 ? -3.430 7.141 19.161 1.00 97.31 89 VAL A O 1
ATOM 712 N N . ILE A 1 90 ? -3.124 8.683 17.545 1.00 96.44 90 ILE A N 1
ATOM 713 C CA . ILE A 1 90 ? -3.410 9.853 18.375 1.00 96.44 90 ILE A CA 1
ATOM 714 C C . ILE A 1 90 ? -4.927 10.096 18.356 1.00 96.44 90 ILE A C 1
ATOM 716 O O . ILE A 1 90 ? -5.534 10.144 17.284 1.00 96.44 90 ILE A O 1
ATOM 720 N N . ASP A 1 91 ? -5.532 10.254 19.530 1.00 96.44 91 ASP A N 1
ATOM 721 C CA . ASP A 1 91 ? -6.950 10.571 19.736 1.00 96.44 91 ASP A CA 1
ATOM 722 C C . ASP A 1 91 ? -7.096 11.695 20.778 1.00 96.44 91 ASP A C 1
ATOM 724 O O . ASP A 1 91 ? -6.122 12.121 21.402 1.00 96.44 91 ASP A O 1
ATOM 728 N N . GLY A 1 92 ? -8.311 12.201 20.951 1.00 93.94 92 GLY A N 1
ATOM 729 C CA . GLY A 1 92 ? -8.641 13.256 21.900 1.00 93.94 92 GLY A CA 1
ATOM 730 C C . GLY A 1 92 ? -9.310 14.473 21.255 1.00 93.94 92 GLY A C 1
ATOM 731 O O . GLY A 1 92 ? -9.729 14.422 20.093 1.00 93.94 92 GLY A O 1
ATOM 732 N N . PRO A 1 93 ? -9.430 15.577 22.010 1.00 95.62 93 PRO A N 1
ATOM 733 C CA . PRO A 1 93 ? -8.878 15.775 23.358 1.00 95.62 93 PRO A CA 1
ATOM 734 C C . PRO A 1 93 ? -9.588 14.963 24.462 1.00 95.62 93 PRO A C 1
ATOM 736 O O . PRO A 1 93 ? -10.743 14.566 24.299 1.00 95.62 93 PRO A O 1
ATOM 739 N N . ASN A 1 94 ? -8.897 14.718 25.580 1.00 94.94 94 ASN A N 1
ATOM 740 C CA . ASN A 1 94 ? -9.467 14.189 26.829 1.00 94.94 94 ASN A CA 1
ATOM 741 C C . ASN A 1 94 ? -10.173 15.294 27.654 1.00 94.94 94 ASN A C 1
ATOM 743 O O . ASN A 1 94 ? -10.360 16.416 27.176 1.00 94.94 94 ASN A O 1
ATOM 747 N N . GLU A 1 95 ? -10.592 14.981 28.886 1.00 96.50 95 GLU A N 1
ATOM 748 C CA . GLU A 1 95 ? -11.300 15.925 29.770 1.00 96.50 95 GLU A CA 1
ATOM 749 C C . GLU A 1 95 ? -10.435 17.138 30.164 1.00 96.50 95 GLU A C 1
ATOM 751 O O . GLU A 1 95 ? -10.963 18.224 30.409 1.00 96.50 95 GLU A O 1
ATOM 756 N N . GLU A 1 96 ? -9.112 16.984 30.146 1.00 96.19 96 GLU A N 1
ATOM 757 C CA . GLU A 1 96 ? -8.119 18.030 30.398 1.00 96.19 96 GLU A CA 1
ATOM 758 C C . GLU A 1 96 ? -7.758 18.853 29.146 1.00 96.19 96 GLU A C 1
ATOM 760 O O . GLU A 1 96 ? -7.021 19.836 29.242 1.00 96.19 96 GLU A O 1
ATOM 765 N N . GLY A 1 97 ? -8.293 18.504 27.970 1.00 96.69 97 GLY A N 1
ATOM 766 C CA . GLY A 1 97 ? -7.994 19.186 26.707 1.00 96.69 97 GLY A CA 1
ATOM 767 C C . GLY A 1 97 ? -6.745 18.668 25.982 1.00 96.69 97 GLY A C 1
ATOM 768 O O . GLY A 1 97 ? -6.296 19.296 25.022 1.00 96.69 97 GLY A O 1
ATOM 769 N N . GLU A 1 98 ? -6.181 17.541 26.413 1.00 97.38 98 GLU A N 1
ATOM 770 C CA . GLU A 1 98 ? -4.932 16.973 25.905 1.00 97.38 98 GLU A CA 1
ATOM 771 C C . GLU A 1 98 ? -5.185 15.848 24.889 1.00 97.38 98 GLU A C 1
ATOM 773 O O . GLU A 1 98 ? -6.117 15.051 25.023 1.00 97.38 98 GLU A O 1
ATOM 778 N N . MET A 1 99 ? -4.336 15.763 23.862 1.00 97.62 99 MET A N 1
ATOM 779 C CA . MET A 1 99 ? -4.318 14.621 22.941 1.00 97.62 99 MET A CA 1
ATOM 780 C C . MET A 1 99 ? -3.585 13.446 23.592 1.00 97.62 99 MET A C 1
ATOM 782 O O . MET A 1 99 ? -2.595 13.649 24.293 1.00 97.62 99 MET A O 1
ATOM 786 N N . PHE A 1 100 ? -4.029 12.221 23.328 1.00 96.81 100 PHE A N 1
ATOM 787 C CA . PHE A 1 100 ? -3.445 11.012 23.903 1.00 96.81 100 PHE A CA 1
ATOM 788 C C . PHE A 1 100 ? -3.256 9.917 22.853 1.00 96.81 100 PHE A C 1
ATOM 790 O O . PHE A 1 100 ? -3.911 9.897 21.812 1.00 96.81 100 PHE A O 1
ATOM 797 N N . GLU A 1 101 ? -2.355 8.982 23.135 1.00 97.56 101 GLU A N 1
ATOM 798 C CA . GLU A 1 101 ? -2.140 7.802 22.303 1.00 97.56 101 GLU A CA 1
ATOM 799 C C . GLU A 1 101 ? -3.013 6.639 22.767 1.00 97.56 101 GLU A C 1
ATOM 801 O O . GLU A 1 101 ? -3.193 6.399 23.965 1.00 97.56 101 GLU A O 1
ATOM 806 N N . ARG A 1 102 ? -3.533 5.873 21.810 1.00 98.19 102 ARG A N 1
ATOM 807 C CA . ARG A 1 102 ? -4.229 4.615 22.084 1.00 98.19 102 ARG A CA 1
ATOM 808 C C . ARG A 1 102 ? -3.958 3.576 20.998 1.00 98.19 102 ARG A C 1
ATOM 810 O O . ARG A 1 102 ? -3.640 3.951 19.868 1.00 98.19 102 ARG A O 1
ATOM 817 N N . PRO A 1 103 ? -4.169 2.281 21.289 1.00 98.50 103 PRO A N 1
ATOM 818 C CA . PRO A 1 103 ? -4.245 1.269 20.246 1.00 98.50 103 PRO A CA 1
ATOM 819 C C . PRO A 1 103 ? -5.319 1.626 19.211 1.00 98.50 103 PRO A C 1
ATOM 821 O O . PRO A 1 103 ? -6.387 2.164 19.554 1.00 98.50 103 PRO A O 1
ATOM 824 N N . ALA A 1 104 ? -5.054 1.320 17.945 1.00 98.50 104 ALA A N 1
ATOM 825 C CA . ALA A 1 104 ? -6.037 1.500 16.893 1.00 98.50 104 ALA A CA 1
ATOM 826 C C . ALA A 1 104 ? -7.202 0.513 17.075 1.00 98.50 104 ALA A C 1
ATOM 828 O O . ALA A 1 104 ? -7.065 -0.589 17.614 1.00 98.50 104 ALA A O 1
ATOM 829 N N . LYS A 1 105 ? -8.384 0.922 16.625 1.00 98.50 105 LYS A N 1
ATOM 830 C CA . LYS A 1 105 ? -9.614 0.120 16.615 1.00 98.50 105 LYS A CA 1
ATOM 831 C C . LYS A 1 105 ? -10.036 -0.159 15.169 1.00 98.50 105 LYS A C 1
ATOM 833 O O . LYS A 1 105 ? -9.621 0.563 14.265 1.00 98.50 105 LYS A O 1
ATOM 838 N N . PRO A 1 106 ? -10.930 -1.136 14.921 1.00 98.50 106 PRO A N 1
ATOM 839 C CA . PRO A 1 106 ? -11.391 -1.455 13.567 1.00 98.50 106 PRO A CA 1
ATOM 840 C C . PRO A 1 106 ? -11.920 -0.257 12.755 1.00 98.50 106 PRO A C 1
ATOM 842 O O . PRO A 1 106 ? -11.840 -0.256 11.530 1.00 98.50 106 PRO A O 1
ATOM 845 N N . SER A 1 107 ? -12.460 0.776 13.408 1.00 97.81 107 SER A N 1
ATOM 846 C CA . SER A 1 107 ? -12.964 1.982 12.738 1.00 97.81 107 SER A CA 1
ATOM 847 C C . SER A 1 107 ? -11.906 3.043 12.424 1.00 97.81 107 SER A C 1
ATOM 849 O O . SER A 1 107 ? -12.248 4.035 11.778 1.00 97.81 107 SER A O 1
ATOM 851 N N . ASP A 1 108 ? -10.651 2.851 12.829 1.00 98.31 108 ASP A N 1
ATOM 852 C CA . ASP A 1 108 ? -9.546 3.708 12.404 1.00 98.31 108 ASP A CA 1
ATOM 853 C C . ASP A 1 108 ? -9.056 3.310 11.003 1.00 98.31 108 ASP A C 1
ATOM 855 O O . ASP A 1 108 ? -9.265 2.190 10.521 1.00 98.31 108 ASP A O 1
ATOM 859 N N . ARG A 1 109 ? -8.405 4.262 10.334 1.00 96.69 109 ARG A N 1
ATOM 860 C CA . ARG A 1 109 ? -7.699 4.022 9.071 1.00 96.69 109 ARG A CA 1
ATOM 861 C C . ARG A 1 109 ? -6.360 3.351 9.331 1.00 96.69 109 ARG A C 1
ATOM 863 O O . ARG A 1 109 ? -5.822 3.463 10.429 1.00 96.69 109 ARG A O 1
ATOM 870 N N . PHE A 1 110 ? -5.803 2.715 8.306 1.00 96.50 110 PHE A N 1
ATOM 871 C CA . PHE A 1 110 ? -4.422 2.244 8.372 1.00 96.50 110 PHE A CA 1
ATOM 872 C C . PHE A 1 110 ? -3.473 3.400 8.684 1.00 96.50 110 PHE A C 1
ATOM 874 O O . PHE A 1 110 ? -3.520 4.447 8.031 1.00 96.50 110 PHE A O 1
ATOM 881 N N . VAL A 1 111 ? -2.625 3.190 9.690 1.00 96.81 111 VAL A N 1
ATOM 882 C CA . VAL A 1 111 ? -1.643 4.181 10.130 1.00 96.81 111 VAL A CA 1
ATOM 883 C C . VAL A 1 111 ? -0.614 4.395 9.012 1.00 96.81 111 VAL A C 1
ATOM 885 O O . VAL A 1 111 ? -0.046 3.415 8.521 1.00 96.81 111 VAL A O 1
ATOM 888 N N . PRO A 1 112 ? -0.402 5.640 8.544 1.00 96.38 112 PRO A N 1
ATOM 889 C CA . PRO A 1 112 ? 0.597 5.919 7.522 1.00 96.38 112 PRO A CA 1
ATOM 890 C C . PRO A 1 112 ? 2.021 5.800 8.099 1.00 96.38 112 PRO A C 1
ATOM 892 O O . PRO A 1 112 ? 2.221 6.096 9.275 1.00 96.38 112 PRO A O 1
ATOM 895 N N . PRO A 1 113 ? 3.024 5.435 7.278 1.00 96.69 113 PRO A N 1
ATOM 896 C CA . PRO A 1 113 ? 4.417 5.318 7.727 1.00 96.69 113 PRO A CA 1
ATOM 897 C C . PRO A 1 113 ? 5.077 6.652 8.082 1.00 96.69 113 PRO A C 1
ATOM 899 O O . PRO A 1 113 ? 6.065 6.676 8.806 1.00 96.69 113 PRO A O 1
ATOM 902 N N . PHE A 1 114 ? 4.548 7.754 7.553 1.00 97.31 114 PHE A N 1
ATOM 903 C CA . PHE A 1 114 ? 5.084 9.095 7.742 1.00 97.31 114 PHE A CA 1
ATOM 904 C C . PHE A 1 114 ? 3.953 10.049 8.115 1.00 97.31 114 PHE A C 1
ATOM 906 O O . PHE A 1 114 ? 2.818 9.898 7.652 1.00 97.31 114 PHE A O 1
ATOM 913 N N . SER A 1 115 ? 4.270 11.063 8.914 1.00 95.00 115 SER A N 1
ATOM 914 C CA . SER A 1 115 ? 3.318 12.086 9.352 1.00 95.00 115 SER A CA 1
ATOM 915 C C . SER A 1 115 ? 2.909 13.038 8.224 1.00 95.00 115 SER A C 1
ATOM 917 O O . SER A 1 115 ? 1.818 13.607 8.256 1.00 95.00 115 SER A O 1
ATOM 919 N N . ASN A 1 116 ? 3.776 13.228 7.223 1.00 95.38 116 ASN A N 1
ATOM 920 C CA . ASN A 1 116 ? 3.548 14.115 6.085 1.00 95.38 116 ASN A CA 1
ATOM 921 C C . ASN A 1 116 ? 4.441 13.764 4.877 1.00 95.38 116 ASN A C 1
ATOM 923 O O . ASN A 1 116 ? 5.354 12.941 4.956 1.00 95.38 116 ASN A O 1
ATOM 927 N N . GLU A 1 117 ? 4.182 14.418 3.740 1.00 97.38 117 GLU A N 1
ATOM 928 C CA . GLU A 1 117 ? 4.934 14.215 2.495 1.00 97.38 117 GLU A CA 1
ATOM 929 C C . GLU A 1 117 ? 6.413 14.617 2.616 1.00 97.38 117 GLU A C 1
ATOM 931 O O . GLU A 1 117 ? 7.270 13.965 2.018 1.00 97.38 117 GLU A O 1
ATOM 936 N N . GLN A 1 118 ? 6.742 15.673 3.368 1.00 97.94 118 GLN A N 1
ATOM 937 C CA . GLN A 1 118 ? 8.131 16.120 3.501 1.00 97.94 118 GLN A CA 1
ATOM 938 C C . GLN A 1 118 ? 8.975 15.074 4.232 1.00 97.94 118 GLN A C 1
ATOM 940 O O . GLN A 1 118 ? 10.068 14.748 3.774 1.00 97.94 118 GLN A O 1
ATOM 945 N N . GLU A 1 119 ? 8.448 14.503 5.313 1.00 97.62 119 GLU A N 1
ATOM 946 C CA . GLU A 1 119 ? 9.082 13.397 6.031 1.00 97.62 119 GLU A CA 1
ATOM 947 C C . GLU A 1 119 ? 9.265 12.178 5.121 1.00 97.62 119 GLU A C 1
ATOM 949 O O . GLU A 1 119 ? 10.367 11.639 5.032 1.00 97.62 119 GLU A O 1
ATOM 954 N N . ALA A 1 120 ? 8.226 11.804 4.368 1.00 97.31 120 ALA A N 1
ATOM 955 C CA . ALA A 1 120 ? 8.312 10.707 3.411 1.00 97.31 120 ALA A CA 1
ATOM 956 C C . ALA A 1 120 ? 9.431 10.932 2.381 1.00 97.31 120 ALA A C 1
ATOM 958 O O . ALA A 1 120 ? 10.195 10.015 2.093 1.00 97.31 120 ALA A O 1
ATOM 959 N N . ARG A 1 121 ? 9.582 12.156 1.859 1.00 96.69 121 ARG A N 1
ATOM 960 C CA . ARG A 1 121 ? 10.654 12.499 0.912 1.00 96.69 121 ARG A CA 1
ATOM 961 C C . ARG A 1 121 ? 12.034 12.448 1.543 1.00 96.69 121 ARG A C 1
ATOM 963 O O . ARG A 1 121 ? 12.948 11.903 0.931 1.00 96.69 121 ARG A O 1
ATOM 970 N N . ILE A 1 122 ? 12.196 12.996 2.744 1.00 96.69 122 ILE A N 1
ATOM 971 C CA . ILE A 1 122 ? 13.476 12.978 3.465 1.00 96.69 122 ILE A CA 1
ATOM 972 C C . ILE A 1 122 ? 13.930 11.532 3.696 1.00 96.69 122 ILE A C 1
ATOM 974 O O . ILE A 1 122 ? 15.084 11.207 3.429 1.00 96.69 122 ILE A O 1
ATOM 978 N N . SER A 1 123 ? 13.006 10.657 4.093 1.00 95.94 123 SER A N 1
ATOM 979 C CA . SER A 1 123 ? 13.281 9.241 4.353 1.00 95.94 123 SER A CA 1
ATOM 980 C C . SER A 1 123 ? 13.527 8.402 3.092 1.00 95.94 123 SER A C 1
ATOM 982 O O . SER A 1 123 ? 13.985 7.271 3.205 1.00 95.94 123 SER A O 1
ATOM 984 N N . ASN A 1 124 ? 13.238 8.926 1.894 1.00 95.50 124 ASN A N 1
ATOM 985 C CA . ASN A 1 124 ? 13.310 8.188 0.625 1.00 95.50 124 ASN A CA 1
ATOM 986 C C . ASN A 1 124 ? 14.093 8.961 -0.458 1.00 95.50 124 ASN A C 1
ATOM 988 O O . ASN A 1 124 ? 13.684 9.010 -1.621 1.00 95.50 124 ASN A O 1
ATOM 992 N N . ASN A 1 125 ? 15.203 9.611 -0.087 1.00 91.81 125 ASN A N 1
ATOM 993 C CA . ASN A 1 125 ? 16.113 10.303 -1.017 1.00 91.81 125 ASN A CA 1
ATOM 994 C C . ASN A 1 125 ? 15.403 11.318 -1.941 1.00 91.81 125 ASN A C 1
ATOM 996 O O . ASN A 1 125 ? 15.669 11.406 -3.138 1.00 91.81 125 ASN A O 1
ATOM 1000 N N . GLY A 1 126 ? 14.452 12.075 -1.392 1.00 93.44 126 GLY A N 1
ATOM 1001 C CA . GLY A 1 126 ? 13.654 13.079 -2.104 1.00 93.44 126 GLY A CA 1
ATOM 1002 C C . GLY A 1 126 ? 12.419 12.526 -2.827 1.00 93.44 126 GLY A C 1
ATOM 1003 O O . GLY A 1 126 ? 11.549 13.303 -3.245 1.00 93.44 126 GLY A O 1
ATOM 1004 N N . SER A 1 127 ? 12.294 11.203 -2.944 1.00 94.44 127 SER A N 1
ATOM 1005 C CA . SER A 1 127 ? 11.159 10.544 -3.592 1.00 94.44 127 SER A CA 1
ATOM 1006 C C . SER A 1 127 ? 9.972 10.410 -2.653 1.00 94.44 127 SER A C 1
ATOM 1008 O O . SER A 1 127 ? 10.131 10.175 -1.466 1.00 94.44 127 SER A O 1
ATOM 1010 N N . TYR A 1 128 ? 8.759 10.534 -3.190 1.00 96.50 128 TYR A N 1
ATOM 1011 C CA . TYR A 1 128 ? 7.535 10.344 -2.416 1.00 96.50 128 TYR A CA 1
ATOM 1012 C C . TYR A 1 128 ? 6.878 9.009 -2.791 1.00 96.50 128 TYR A C 1
ATOM 1014 O O . TYR A 1 128 ? 6.397 8.883 -3.925 1.00 96.50 128 TYR A O 1
ATOM 1022 N N . PRO A 1 129 ? 6.861 8.008 -1.888 1.00 96.50 129 PRO A N 1
ATOM 1023 C CA . PRO A 1 129 ? 6.161 6.754 -2.131 1.00 96.50 129 PRO A CA 1
ATOM 1024 C C . PRO A 1 129 ? 4.657 7.004 -2.345 1.00 96.50 129 PRO A C 1
ATOM 1026 O O . PRO A 1 129 ? 4.015 7.640 -1.509 1.00 96.50 129 PRO A O 1
ATOM 1029 N N . PRO A 1 130 ? 4.056 6.535 -3.453 1.00 95.25 130 PRO A N 1
ATOM 1030 C CA . PRO A 1 130 ? 2.633 6.740 -3.701 1.00 95.25 130 PRO A CA 1
ATOM 1031 C C . PRO A 1 130 ? 1.760 5.946 -2.723 1.00 95.25 130 PRO A C 1
ATOM 1033 O O . PRO A 1 130 ? 2.080 4.809 -2.375 1.00 95.25 130 PRO A O 1
ATOM 1036 N N . ASP A 1 131 ? 0.600 6.503 -2.376 1.00 95.50 131 ASP A N 1
ATOM 1037 C CA . ASP A 1 131 ? -0.451 5.775 -1.662 1.00 95.50 131 ASP A CA 1
ATOM 1038 C C . ASP A 1 131 ? -0.967 4.590 -2.501 1.00 95.50 131 ASP A C 1
ATOM 1040 O O . ASP A 1 131 ? -1.246 4.720 -3.701 1.00 95.50 131 ASP A O 1
ATOM 1044 N N . LEU A 1 132 ? -1.100 3.421 -1.871 1.00 95.00 132 LEU A N 1
ATOM 1045 C CA . LEU A 1 132 ? -1.449 2.174 -2.552 1.00 95.00 132 LEU A CA 1
ATOM 1046 C C . LEU A 1 132 ? -2.951 1.874 -2.582 1.00 95.00 132 LEU A C 1
ATOM 1048 O O . LEU A 1 132 ? -3.357 0.933 -3.264 1.00 95.00 132 LEU A O 1
ATOM 1052 N N . SER A 1 133 ? -3.798 2.686 -1.940 1.00 89.75 133 SER A N 1
ATOM 1053 C CA . SER A 1 133 ? -5.235 2.401 -1.784 1.00 89.75 133 SER A CA 1
ATOM 1054 C C . SER A 1 133 ? -5.957 2.135 -3.107 1.00 89.75 133 SER A C 1
ATOM 1056 O O . SER A 1 133 ? -6.932 1.383 -3.156 1.00 89.75 133 SER A O 1
ATOM 1058 N N . VAL A 1 134 ? -5.516 2.797 -4.181 1.00 90.62 134 VAL A N 1
ATOM 1059 C CA . VAL A 1 134 ? -6.114 2.720 -5.526 1.00 90.62 134 VAL A CA 1
ATOM 1060 C C . VAL A 1 134 ? -5.066 2.570 -6.631 1.00 90.62 134 VAL A C 1
ATOM 1062 O O . VAL A 1 134 ? -5.348 2.845 -7.798 1.00 90.62 134 VAL A O 1
ATOM 1065 N N . ILE A 1 135 ? -3.848 2.130 -6.305 1.00 90.94 135 ILE A N 1
ATOM 1066 C CA . ILE A 1 135 ? -2.718 2.146 -7.250 1.00 90.94 135 ILE A CA 1
ATOM 1067 C C . ILE A 1 135 ? -2.973 1.309 -8.513 1.00 90.94 135 ILE A C 1
ATOM 1069 O O . ILE A 1 135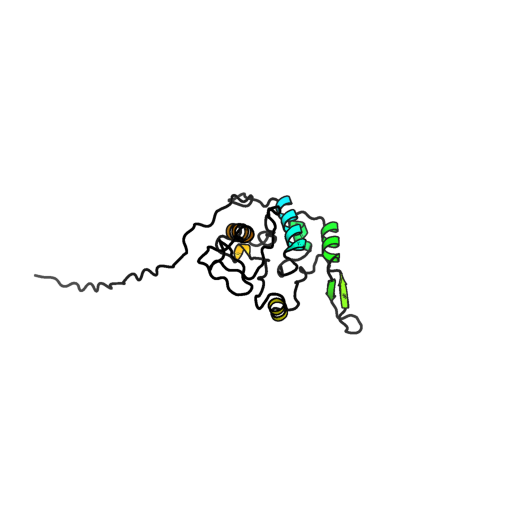 ? -2.603 1.716 -9.613 1.00 90.94 135 ILE A O 1
ATOM 1073 N N . THR A 1 136 ? -3.689 0.190 -8.385 1.00 88.38 136 THR A N 1
ATOM 1074 C CA . THR A 1 136 ? -4.071 -0.682 -9.508 1.00 88.38 136 THR A CA 1
ATOM 1075 C C . THR A 1 136 ? -5.133 -0.059 -10.415 1.00 88.38 136 THR A C 1
ATOM 1077 O O . THR A 1 136 ? -5.284 -0.487 -11.552 1.00 88.38 136 THR A O 1
ATOM 1080 N N . LYS A 1 137 ? -5.857 0.965 -9.951 1.00 88.00 137 LYS A N 1
ATOM 1081 C CA . LYS A 1 137 ? -6.753 1.782 -10.786 1.00 88.00 137 LYS A CA 1
ATOM 1082 C C . LYS A 1 137 ? -6.037 3.003 -11.362 1.00 88.00 137 LYS A C 1
ATOM 1084 O O . LYS A 1 137 ? -6.380 3.459 -12.446 1.00 88.00 137 LYS A O 1
ATOM 1089 N N . ALA A 1 138 ? -5.048 3.530 -10.641 1.00 89.88 138 ALA A N 1
ATOM 1090 C CA . ALA A 1 138 ? -4.300 4.719 -11.037 1.00 89.88 138 ALA A CA 1
ATOM 1091 C C . ALA A 1 138 ? -3.238 4.443 -12.117 1.00 89.88 138 ALA A C 1
ATOM 1093 O O . ALA A 1 138 ? -2.888 5.342 -12.882 1.00 89.88 138 ALA A O 1
ATOM 1094 N N . LYS A 1 139 ? -2.691 3.223 -12.183 1.00 89.12 139 LYS A N 1
ATOM 1095 C CA . LYS A 1 139 ? -1.685 2.846 -13.187 1.00 89.12 139 LYS A CA 1
ATOM 1096 C C . LYS A 1 139 ? -2.321 2.248 -14.439 1.00 89.12 139 LYS A C 1
ATOM 1098 O O . LYS A 1 139 ? -3.245 1.439 -14.367 1.00 89.12 139 LYS A O 1
ATOM 1103 N N . LYS A 1 140 ? -1.772 2.611 -15.604 1.00 90.81 140 LYS A N 1
ATOM 1104 C CA . LYS A 1 140 ? -2.096 1.954 -16.880 1.00 90.81 140 LYS A CA 1
ATOM 1105 C C . LYS A 1 140 ? -1.824 0.455 -16.754 1.00 90.81 140 LYS A C 1
ATOM 1107 O O . LYS A 1 140 ? -0.874 0.065 -16.088 1.00 90.81 140 LYS A O 1
ATOM 1112 N N . HIS A 1 141 ? -2.667 -0.366 -17.377 1.00 90.50 141 HIS A N 1
ATOM 1113 C CA . HIS A 1 141 ? -2.627 -1.835 -17.284 1.00 90.50 141 HIS A CA 1
ATOM 1114 C C . HIS A 1 141 ? -2.872 -2.414 -15.872 1.00 90.50 141 HIS A C 1
ATOM 1116 O O . HIS A 1 141 ? -2.837 -3.627 -15.689 1.00 90.50 141 HIS A O 1
ATOM 1122 N N . GLY A 1 142 ? -3.175 -1.567 -14.885 1.00 89.81 142 GLY A N 1
ATOM 1123 C CA . GLY A 1 142 ? -3.626 -1.933 -13.549 1.00 89.81 142 GLY A CA 1
ATOM 1124 C C . GLY A 1 142 ? -2.794 -3.015 -12.850 1.00 89.81 142 GLY A C 1
ATOM 1125 O O . GLY A 1 142 ? -1.594 -2.808 -12.663 1.00 89.81 142 GLY A O 1
ATOM 1126 N N . PRO A 1 143 ? -3.396 -4.141 -12.420 1.00 88.06 143 PRO A N 1
ATOM 1127 C CA . PRO A 1 143 ? -2.685 -5.182 -11.676 1.00 88.06 143 PRO A CA 1
ATOM 1128 C C . PRO A 1 143 ? -1.553 -5.829 -12.483 1.00 88.06 143 PRO A C 1
ATOM 1130 O O . PRO A 1 143 ? -0.530 -6.169 -11.895 1.00 88.06 143 PRO A O 1
ATOM 1133 N N . ASP A 1 144 ? -1.677 -5.925 -13.814 1.00 89.44 144 ASP A N 1
ATOM 1134 C CA . ASP A 1 144 ? -0.588 -6.430 -14.657 1.00 89.44 144 ASP A CA 1
ATOM 1135 C C . ASP A 1 144 ? 0.647 -5.535 -14.537 1.00 89.44 144 ASP A C 1
ATOM 1137 O O . ASP A 1 144 ? 1.759 -6.040 -14.419 1.00 89.44 144 ASP A O 1
ATOM 1141 N N . TYR A 1 145 ? 0.475 -4.208 -14.519 1.00 92.50 145 TYR A N 1
ATOM 1142 C CA . TYR A 1 145 ? 1.612 -3.295 -14.390 1.00 92.50 145 TYR A CA 1
ATOM 1143 C C . TYR A 1 145 ? 2.312 -3.459 -13.052 1.00 92.50 145 TYR A C 1
ATOM 1145 O O . TYR A 1 145 ? 3.535 -3.535 -13.030 1.00 92.50 145 TYR A O 1
ATOM 1153 N N . ILE A 1 146 ? 1.568 -3.546 -11.948 1.00 91.38 146 ILE A N 1
ATOM 1154 C CA . ILE A 1 146 ? 2.226 -3.655 -10.647 1.00 91.38 146 ILE A CA 1
ATOM 1155 C C . ILE A 1 146 ? 2.906 -5.015 -10.475 1.00 91.38 146 ILE A C 1
ATOM 1157 O O . ILE A 1 146 ? 4.024 -5.058 -9.977 1.00 91.38 146 ILE A O 1
ATOM 1161 N N . PHE A 1 147 ? 2.286 -6.104 -10.939 1.00 89.81 147 PHE A N 1
ATOM 1162 C CA . PHE A 1 147 ? 2.911 -7.428 -10.903 1.00 89.81 147 PHE A CA 1
ATOM 1163 C C . PHE A 1 147 ? 4.236 -7.441 -11.670 1.00 89.81 147 PHE A C 1
ATOM 1165 O O . PHE A 1 147 ? 5.269 -7.825 -11.127 1.00 89.81 147 PHE A O 1
ATOM 1172 N N . ASN A 1 148 ? 4.218 -6.951 -12.912 1.00 91.12 148 ASN A N 1
ATOM 1173 C CA . ASN A 1 148 ? 5.429 -6.854 -13.716 1.00 91.12 148 ASN A CA 1
ATOM 1174 C C . ASN A 1 148 ? 6.451 -5.912 -13.067 1.00 91.12 148 ASN A C 1
ATOM 1176 O O . ASN A 1 148 ? 7.619 -6.264 -13.010 1.00 91.12 148 ASN A O 1
ATOM 1180 N N . LEU A 1 149 ? 6.038 -4.753 -12.541 1.00 93.19 149 LEU A N 1
ATOM 1181 C CA . LEU A 1 149 ? 6.930 -3.812 -11.859 1.00 93.19 149 LEU A CA 1
ATOM 1182 C C . LEU A 1 149 ? 7.660 -4.480 -10.687 1.00 93.19 149 LEU A C 1
ATOM 1184 O O . LEU A 1 149 ? 8.878 -4.365 -10.600 1.00 93.19 149 LEU A O 1
ATOM 1188 N N . LEU A 1 150 ? 6.941 -5.187 -9.813 1.00 91.88 150 LEU A N 1
ATOM 1189 C CA . LEU A 1 150 ? 7.522 -5.832 -8.632 1.00 91.88 150 LEU A CA 1
ATOM 1190 C C . LEU A 1 150 ? 8.524 -6.936 -9.000 1.00 91.88 150 LEU A C 1
ATOM 1192 O O . LEU A 1 150 ? 9.538 -7.069 -8.326 1.00 91.88 150 LEU A O 1
ATOM 1196 N N . LEU A 1 151 ? 8.281 -7.666 -10.092 1.00 90.12 151 LEU A N 1
ATOM 1197 C CA . LEU A 1 151 ? 9.174 -8.721 -10.600 1.00 90.12 151 LEU A CA 1
ATOM 1198 C C . LEU A 1 151 ? 10.123 -8.236 -11.711 1.00 90.12 151 LEU A C 1
ATOM 1200 O O . LEU A 1 151 ? 10.757 -9.029 -12.400 1.00 90.12 151 LEU A O 1
ATOM 1204 N N . GLY A 1 152 ? 10.170 -6.925 -11.942 1.00 91.75 152 GLY A N 1
ATOM 1205 C CA . GLY A 1 152 ? 10.849 -6.306 -13.079 1.00 91.75 152 GLY A CA 1
ATOM 1206 C C . GLY A 1 152 ? 12.267 -5.838 -12.799 1.00 91.75 152 GLY A C 1
ATOM 1207 O O . GLY A 1 152 ? 12.868 -5.220 -13.679 1.00 91.75 152 GLY A O 1
ATOM 1208 N N . TYR A 1 153 ? 12.757 -6.054 -11.581 1.00 93.56 153 TYR A N 1
ATOM 1209 C CA . TYR A 1 153 ? 14.102 -5.679 -11.171 1.00 93.56 153 TYR A CA 1
ATOM 1210 C C . TYR A 1 153 ? 15.111 -6.623 -11.823 1.00 93.56 153 TYR A C 1
ATOM 1212 O O . TYR A 1 153 ? 15.016 -7.840 -11.694 1.00 93.56 153 TYR A O 1
ATOM 1220 N N . THR A 1 154 ? 16.045 -6.048 -12.574 1.00 93.44 154 THR A N 1
ATOM 1221 C CA . THR A 1 154 ? 17.142 -6.760 -13.239 1.00 93.44 154 THR A CA 1
ATOM 1222 C C . THR A 1 154 ? 18.374 -5.870 -13.232 1.00 93.44 154 THR A C 1
ATOM 1224 O O . THR A 1 154 ? 18.257 -4.660 -13.040 1.00 93.44 154 THR A O 1
ATOM 1227 N N . GLU A 1 155 ? 19.539 -6.437 -13.530 1.00 93.88 155 GLU A N 1
ATOM 1228 C CA . GLU A 1 155 ? 20.718 -5.622 -13.822 1.00 93.88 155 GLU A CA 1
ATOM 1229 C C . GLU A 1 155 ? 20.456 -4.687 -15.020 1.00 93.88 155 GLU A C 1
ATOM 1231 O O . GLU A 1 155 ? 19.765 -5.088 -15.973 1.00 93.88 155 GLU A O 1
ATOM 1236 N N . PRO A 1 156 ? 20.968 -3.443 -14.984 1.00 95.12 156 PRO A N 1
ATOM 1237 C CA . PRO A 1 156 ? 20.867 -2.528 -16.109 1.00 95.12 156 PRO A CA 1
ATOM 1238 C C . PRO A 1 156 ? 21.659 -3.057 -17.320 1.00 95.12 156 PRO A C 1
ATOM 1240 O O . PRO A 1 156 ? 22.703 -3.695 -17.155 1.00 95.12 156 PRO A O 1
ATOM 1243 N N . PRO A 1 157 ? 21.210 -2.777 -18.557 1.00 94.94 157 PRO A N 1
ATOM 1244 C CA . PRO A 1 157 ? 22.029 -2.961 -19.751 1.00 94.94 157 PRO A CA 1
ATOM 1245 C C . PRO A 1 157 ? 23.368 -2.220 -19.638 1.00 94.94 157 PRO A C 1
ATOM 1247 O O . PRO A 1 157 ? 23.456 -1.182 -18.988 1.00 94.94 157 PRO A O 1
ATOM 1250 N N . VAL A 1 158 ? 24.404 -2.734 -20.307 1.00 93.25 158 VAL A N 1
ATOM 1251 C CA . VAL A 1 158 ? 25.783 -2.207 -20.229 1.00 93.25 158 VAL A CA 1
ATOM 1252 C C . VAL A 1 158 ? 25.878 -0.722 -20.609 1.00 93.25 158 VAL A C 1
ATOM 1254 O O . VAL A 1 158 ? 26.751 -0.014 -20.118 1.00 93.25 158 VAL A O 1
ATOM 1257 N N . ASP A 1 159 ? 24.991 -0.252 -21.479 1.00 92.81 159 ASP A N 1
ATOM 1258 C CA . ASP A 1 159 ? 24.916 1.113 -21.999 1.00 92.81 159 ASP A CA 1
ATOM 1259 C C . ASP A 1 159 ? 23.881 1.999 -21.279 1.00 92.81 159 ASP A C 1
ATOM 1261 O O . ASP A 1 159 ? 23.602 3.110 -21.732 1.00 92.81 159 ASP A O 1
ATOM 1265 N N . PHE A 1 160 ? 23.305 1.534 -20.166 1.00 94.69 160 PHE A N 1
ATOM 1266 C CA . PHE A 1 160 ? 22.306 2.280 -19.408 1.00 94.69 160 PHE A CA 1
ATOM 1267 C C . PHE A 1 160 ? 22.917 2.965 -18.179 1.00 94.69 160 PHE A C 1
ATOM 1269 O O . PHE A 1 160 ? 23.374 2.311 -17.243 1.00 94.69 160 PHE A O 1
ATOM 1276 N N . GLU A 1 161 ? 22.858 4.295 -18.143 1.00 94.31 161 GLU A N 1
ATOM 1277 C CA . GLU A 1 161 ? 23.300 5.085 -16.991 1.00 94.31 161 GLU A CA 1
ATOM 1278 C C . GLU A 1 161 ? 22.156 5.267 -15.981 1.00 94.31 161 GLU A C 1
ATOM 1280 O O . GLU A 1 161 ? 21.130 5.890 -16.272 1.00 94.31 161 GLU A O 1
ATOM 1285 N N . LEU A 1 162 ? 22.329 4.722 -14.773 1.00 94.00 162 LEU A N 1
ATOM 1286 C CA . LEU A 1 162 ? 21.406 4.941 -13.659 1.00 94.00 162 LEU A CA 1
ATOM 1287 C C . LEU A 1 162 ? 21.700 6.269 -12.960 1.00 94.00 162 LEU A C 1
ATOM 1289 O O . LEU A 1 162 ? 22.854 6.618 -12.711 1.00 94.00 162 LEU A O 1
ATOM 1293 N N . GLY A 1 163 ? 20.636 6.980 -12.582 1.00 92.75 163 GLY A N 1
ATOM 1294 C CA . GLY A 1 163 ? 20.752 8.088 -11.640 1.00 92.75 163 GLY A CA 1
ATOM 1295 C C . GLY A 1 163 ? 21.242 7.612 -10.269 1.00 92.75 163 GLY A C 1
ATOM 1296 O O . GLY A 1 163 ? 21.041 6.460 -9.882 1.00 92.75 163 GLY A O 1
ATOM 1297 N N . GLU A 1 164 ? 21.864 8.512 -9.511 1.00 91.75 164 GLU A N 1
ATOM 1298 C CA . GLU A 1 164 ? 22.319 8.216 -8.152 1.00 91.75 164 GLU A CA 1
ATOM 1299 C C . GLU A 1 164 ? 21.145 7.766 -7.262 1.00 91.75 164 GLU A C 1
ATOM 1301 O O . GLU A 1 164 ? 20.097 8.411 -7.222 1.00 91.75 164 GLU A O 1
ATOM 1306 N N . GLY A 1 165 ? 21.307 6.633 -6.569 1.00 90.31 165 GLY A N 1
ATOM 1307 C CA . GLY A 1 165 ? 20.268 6.056 -5.705 1.00 90.31 165 GLY A CA 1
ATOM 1308 C C . GLY A 1 165 ? 19.078 5.427 -6.445 1.00 90.31 165 GLY A C 1
ATOM 1309 O O . GLY A 1 165 ? 18.077 5.096 -5.809 1.00 90.31 165 GLY A O 1
ATOM 1310 N N . MET A 1 166 ? 19.162 5.262 -7.769 1.00 95.12 166 MET A N 1
ATOM 1311 C CA . MET A 1 166 ? 18.116 4.643 -8.586 1.00 95.12 166 MET A CA 1
ATOM 1312 C C . MET A 1 166 ? 18.416 3.169 -8.868 1.00 95.12 166 MET A C 1
ATOM 1314 O O . MET A 1 166 ? 19.564 2.759 -9.011 1.00 95.12 166 MET A O 1
ATOM 1318 N N . TYR A 1 167 ? 17.354 2.389 -9.034 1.00 96.06 167 TYR A N 1
ATOM 1319 C CA . TYR A 1 167 ? 17.388 0.978 -9.396 1.00 96.06 167 TYR A CA 1
ATOM 1320 C C . TYR A 1 167 ? 16.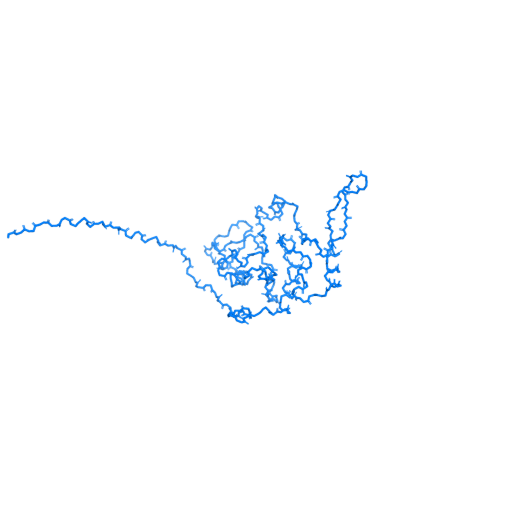855 0.790 -10.809 1.00 96.06 167 TYR A C 1
ATOM 1322 O O . TYR A 1 167 ? 15.905 1.470 -11.215 1.00 96.06 167 TYR A O 1
ATOM 1330 N N . TYR A 1 168 ? 17.433 -0.153 -11.550 1.00 96.81 168 TYR A N 1
ATOM 1331 C CA . TYR A 1 168 ? 16.920 -0.507 -12.864 1.00 96.81 168 TYR A CA 1
ATOM 1332 C C . TYR A 1 168 ? 15.655 -1.356 -12.738 1.00 96.81 168 TYR A C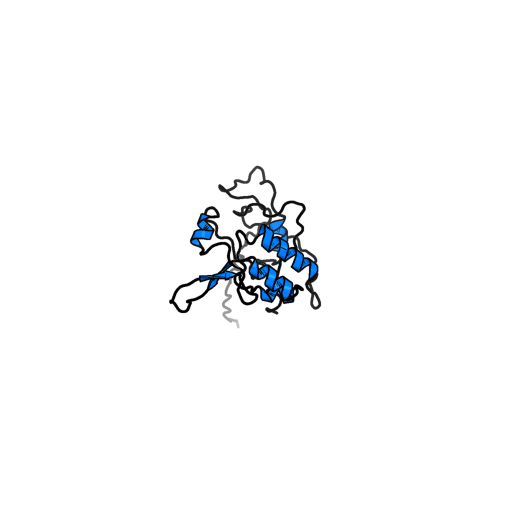 1
ATOM 1334 O O . TYR A 1 168 ? 15.585 -2.308 -11.960 1.00 96.81 168 TYR A O 1
ATOM 1342 N N . ASN A 1 169 ? 14.641 -1.016 -13.528 1.00 95.94 169 ASN A N 1
ATOM 1343 C CA . ASN A 1 169 ? 13.429 -1.812 -13.629 1.00 95.94 169 ASN A CA 1
ATOM 1344 C C . ASN A 1 169 ? 12.946 -1.863 -15.075 1.00 95.94 169 ASN A C 1
ATOM 1346 O O . ASN A 1 169 ? 12.639 -0.836 -15.684 1.00 95.94 169 ASN A O 1
ATOM 1350 N N . LYS A 1 170 ? 12.804 -3.075 -15.609 1.00 95.25 170 LYS A N 1
ATOM 1351 C CA . LYS A 1 170 ? 12.442 -3.315 -17.008 1.00 95.25 170 LYS A CA 1
ATOM 1352 C C . LYS A 1 170 ? 11.112 -2.674 -17.420 1.00 95.25 170 LYS A C 1
ATOM 1354 O O . LYS A 1 170 ? 10.978 -2.260 -18.568 1.00 95.25 170 LYS A O 1
ATOM 1359 N N . TRP A 1 171 ? 10.139 -2.585 -16.515 1.00 94.62 171 TRP A N 1
ATOM 1360 C CA . TRP A 1 171 ? 8.766 -2.166 -16.838 1.00 94.62 171 TRP A CA 1
ATOM 1361 C C . TRP A 1 171 ? 8.438 -0.739 -16.417 1.00 94.62 171 TRP A C 1
ATOM 1363 O O . TRP A 1 171 ? 7.427 -0.179 -16.849 1.00 94.62 171 TRP A O 1
ATOM 1373 N N . LYS A 1 172 ? 9.277 -0.131 -15.578 1.00 95.00 172 LYS A N 1
ATOM 1374 C CA . LYS A 1 172 ? 9.137 1.273 -15.216 1.00 95.00 172 LYS A CA 1
ATOM 1375 C C . LYS A 1 172 ? 9.444 2.148 -16.432 1.00 95.00 172 LYS A C 1
ATOM 1377 O O . LYS A 1 172 ? 10.457 1.980 -17.098 1.00 95.00 172 LYS A O 1
ATOM 1382 N N . GLU A 1 173 ? 8.599 3.145 -16.680 1.00 92.75 173 GLU A N 1
ATOM 1383 C CA . GLU A 1 173 ? 8.884 4.184 -17.673 1.00 92.75 173 GLU A CA 1
ATOM 1384 C C . GLU A 1 173 ? 10.223 4.876 -17.368 1.00 92.75 173 GLU A C 1
ATOM 1386 O O . GLU A 1 173 ? 10.446 5.323 -16.237 1.00 92.75 173 GLU A O 1
ATOM 1391 N N . GLY A 1 174 ? 11.107 4.939 -18.366 1.00 93.94 174 GLY A N 1
ATOM 1392 C CA . GLY A 1 174 ? 12.481 5.428 -18.210 1.00 93.94 174 GLY A CA 1
ATOM 1393 C C . GLY A 1 174 ? 13.441 4.432 -17.550 1.00 93.94 174 GLY A C 1
ATOM 1394 O O . GLY A 1 174 ? 14.573 4.801 -17.271 1.00 93.94 174 GLY A O 1
ATOM 1395 N N . HIS A 1 175 ? 12.992 3.202 -17.285 1.00 95.69 175 HIS A N 1
ATOM 1396 C CA . HIS A 1 175 ? 13.747 2.067 -16.745 1.00 95.69 175 HIS A CA 1
ATOM 1397 C C . HIS A 1 175 ? 14.481 2.281 -15.416 1.00 95.69 175 HIS A C 1
ATOM 1399 O O . HIS A 1 175 ? 15.294 1.454 -15.020 1.00 95.69 175 HIS A O 1
ATOM 1405 N N . GLN A 1 176 ? 14.159 3.352 -14.694 1.00 95.56 176 GLN A N 1
ATOM 1406 C CA . GLN A 1 176 ? 14.759 3.672 -13.405 1.00 95.56 176 GLN A CA 1
ATOM 1407 C C . GLN A 1 176 ? 13.689 4.017 -12.365 1.00 95.56 176 GLN A C 1
ATOM 1409 O O . GLN A 1 176 ? 12.705 4.710 -12.660 1.00 95.56 176 GLN A O 1
ATOM 1414 N N . ILE A 1 177 ? 13.869 3.524 -11.141 1.00 96.00 177 ILE A N 1
ATOM 1415 C CA . ILE A 1 177 ? 12.957 3.711 -10.009 1.00 96.00 177 ILE A CA 1
ATOM 1416 C C . ILE A 1 177 ? 13.744 3.925 -8.712 1.00 96.00 177 ILE A C 1
ATOM 1418 O O . ILE A 1 177 ? 14.766 3.293 -8.504 1.00 96.00 177 ILE A O 1
ATOM 1422 N N . SER A 1 178 ? 13.265 4.793 -7.820 1.00 95.50 178 SER A N 1
ATOM 1423 C CA . SER A 1 178 ? 13.920 5.074 -6.525 1.00 95.50 178 SER A CA 1
ATOM 1424 C C . SER A 1 178 ? 13.599 4.043 -5.436 1.00 95.50 178 SER A C 1
ATOM 1426 O O . SER A 1 178 ? 14.124 4.104 -4.333 1.00 95.50 178 SER A O 1
ATOM 1428 N N . MET A 1 179 ? 12.692 3.112 -5.730 1.00 95.38 179 MET A N 1
ATOM 1429 C CA . MET A 1 179 ? 12.291 2.036 -4.832 1.00 95.38 179 MET A CA 1
ATOM 1430 C C . MET A 1 179 ? 13.250 0.864 -5.026 1.00 95.38 179 MET A C 1
ATOM 1432 O O . MET A 1 179 ? 13.330 0.336 -6.138 1.00 95.38 179 MET A O 1
ATOM 1436 N N . ALA A 1 180 ? 13.941 0.450 -3.963 1.00 93.81 180 ALA A N 1
ATOM 1437 C CA . ALA A 1 180 ? 14.701 -0.798 -3.952 1.00 93.81 180 ALA A CA 1
ATOM 1438 C C . ALA A 1 180 ? 13.782 -1.990 -4.252 1.00 93.81 180 ALA A C 1
ATOM 1440 O O . ALA A 1 180 ? 12.571 -1.891 -4.052 1.00 93.81 180 ALA A O 1
ATOM 1441 N N . GLN A 1 181 ? 14.340 -3.105 -4.727 1.00 93.44 181 GLN A N 1
ATOM 1442 C CA . GLN A 1 181 ? 13.563 -4.322 -4.955 1.00 93.44 181 GLN A CA 1
ATOM 1443 C C . GLN A 1 181 ? 12.897 -4.752 -3.637 1.00 93.44 181 GLN A C 1
ATOM 1445 O O . GLN A 1 181 ? 13.604 -5.104 -2.695 1.00 93.44 181 GLN A O 1
ATOM 1450 N N . PRO A 1 182 ? 11.556 -4.699 -3.533 1.00 89.31 182 PRO A N 1
ATOM 1451 C CA . PRO A 1 182 ? 10.896 -4.930 -2.253 1.00 89.31 182 PRO A CA 1
ATOM 1452 C C . PRO A 1 182 ? 10.722 -6.419 -1.942 1.00 89.31 182 PRO A C 1
ATOM 1454 O O . PRO A 1 182 ? 10.409 -6.763 -0.809 1.00 89.31 182 PRO A O 1
ATOM 1457 N N . LEU A 1 183 ? 10.873 -7.290 -2.945 1.00 84.00 183 LEU A N 1
ATOM 1458 C CA . LEU A 1 183 ? 10.579 -8.717 -2.869 1.00 84.00 183 LEU A CA 1
ATOM 1459 C C . LEU A 1 183 ? 11.756 -9.536 -3.376 1.00 84.00 183 LEU A C 1
ATOM 1461 O O . LEU A 1 183 ? 12.185 -9.351 -4.517 1.00 84.00 183 LEU A O 1
ATOM 1465 N N . ASP A 1 184 ? 12.198 -10.486 -2.565 1.00 70.50 184 ASP A N 1
ATOM 1466 C CA . ASP A 1 184 ? 13.089 -11.554 -3.012 1.00 70.50 184 ASP A CA 1
ATOM 1467 C C . ASP A 1 184 ? 12.322 -12.572 -3.881 1.00 70.50 184 ASP A C 1
ATOM 1469 O O . ASP A 1 184 ? 11.087 -12.615 -3.854 1.00 70.50 184 ASP A O 1
ATOM 1473 N N . GLU A 1 185 ? 13.041 -13.404 -4.648 1.00 52.91 185 GLU A N 1
ATOM 1474 C CA . GLU A 1 185 ? 12.477 -14.334 -5.652 1.00 52.91 185 GLU A CA 1
ATOM 1475 C C . GLU A 1 185 ? 11.375 -15.276 -5.111 1.00 52.91 185 GLU A C 1
ATOM 1477 O O . GLU A 1 185 ? 10.523 -15.733 -5.875 1.00 52.91 185 GLU A O 1
ATOM 1482 N N . ASP A 1 186 ? 11.332 -15.511 -3.797 1.00 50.00 186 ASP A N 1
ATOM 1483 C CA . ASP A 1 186 ? 10.391 -16.429 -3.143 1.00 50.00 186 ASP A CA 1
ATOM 1484 C C . ASP A 1 186 ? 9.015 -15.810 -2.805 1.00 50.00 186 ASP A C 1
ATOM 1486 O O . ASP A 1 186 ? 8.076 -16.530 -2.441 1.00 50.00 186 ASP A O 1
ATOM 1490 N N . TYR A 1 187 ? 8.836 -14.490 -2.943 1.00 51.72 187 TYR A N 1
ATOM 1491 C CA . TYR A 1 187 ? 7.576 -13.811 -2.617 1.00 51.72 187 TYR A CA 1
ATOM 1492 C C . TYR A 1 187 ? 6.711 -13.592 -3.868 1.00 51.72 187 TYR A C 1
ATOM 1494 O O . TYR A 1 187 ? 6.712 -12.533 -4.491 1.00 51.72 187 TYR A O 1
ATOM 1502 N N . VAL A 1 188 ? 5.901 -14.591 -4.232 1.00 48.22 188 VAL A N 1
ATOM 1503 C CA . VAL A 1 188 ? 4.867 -14.442 -5.275 1.00 48.22 188 VAL A CA 1
ATOM 1504 C C . VAL A 1 188 ? 3.676 -13.660 -4.710 1.00 48.22 188 VAL A C 1
ATOM 1506 O O . VAL A 1 188 ? 2.955 -14.162 -3.843 1.00 48.22 188 VAL A O 1
ATOM 1509 N N . ILE A 1 189 ? 3.431 -12.439 -5.200 1.00 48.19 189 ILE A N 1
ATOM 1510 C CA . ILE A 1 189 ? 2.420 -11.539 -4.616 1.00 48.19 189 ILE A CA 1
ATOM 1511 C C . ILE A 1 189 ? 1.201 -11.346 -5.503 1.00 48.19 189 ILE A C 1
ATOM 1513 O O . ILE A 1 189 ? 1.276 -10.849 -6.624 1.00 48.19 189 ILE A O 1
ATOM 1517 N N . MET A 1 190 ? 0.045 -11.637 -4.908 1.00 49.31 190 MET A N 1
ATOM 1518 C CA . MET A 1 190 ? -1.231 -11.039 -5.275 1.00 49.31 190 MET A CA 1
ATOM 1519 C C . MET A 1 190 ? -1.413 -9.787 -4.419 1.00 49.31 190 MET A C 1
ATOM 1521 O O . MET A 1 190 ? -1.492 -9.881 -3.195 1.00 49.31 190 MET A O 1
ATOM 1525 N N . MET A 1 191 ? -1.449 -8.610 -5.037 1.00 49.38 191 MET A N 1
ATOM 1526 C CA . MET A 1 191 ? -1.686 -7.382 -4.287 1.00 49.38 191 MET A CA 1
ATOM 1527 C C . MET A 1 191 ? -3.081 -7.365 -3.686 1.00 49.38 191 MET A C 1
ATOM 1529 O O . MET A 1 191 ? -4.077 -7.691 -4.334 1.00 49.38 191 MET A O 1
ATOM 1533 N N . MET A 1 192 ? -3.134 -6.875 -2.455 1.00 48.84 192 MET A N 1
ATOM 1534 C CA . MET A 1 192 ? -4.348 -6.378 -1.846 1.00 48.84 192 MET A CA 1
ATOM 1535 C C . MET A 1 192 ? -5.026 -5.356 -2.751 1.00 48.84 192 MET A C 1
ATOM 1537 O O . MET A 1 192 ? -4.483 -4.285 -3.014 1.00 48.84 192 MET A O 1
ATOM 1541 N N . VAL A 1 193 ? -6.248 -5.660 -3.177 1.00 49.47 193 VAL A N 1
ATOM 1542 C CA . VAL A 1 193 ? -7.130 -4.646 -3.745 1.00 49.47 193 VAL A CA 1
ATOM 1543 C C . VAL A 1 193 ? -8.413 -4.549 -2.938 1.00 49.47 193 VAL A C 1
ATOM 1545 O O . VAL A 1 193 ? -9.507 -4.800 -3.436 1.00 49.47 193 VAL A O 1
ATOM 1548 N N . LEU A 1 194 ? -8.284 -4.156 -1.668 1.00 48.09 194 LEU A N 1
ATOM 1549 C CA . LEU A 1 194 ? -9.444 -4.023 -0.778 1.00 48.09 194 LEU A CA 1
ATOM 1550 C C . LEU A 1 194 ? -10.467 -3.007 -1.276 1.00 48.09 194 LEU A C 1
ATOM 1552 O O . LEU A 1 194 ? -11.652 -3.153 -1.010 1.00 48.09 194 LEU A O 1
ATOM 1556 N N . ARG A 1 195 ? -10.049 -2.010 -2.065 1.00 42.94 195 ARG A N 1
ATOM 1557 C CA . ARG A 1 195 ? -10.958 -0.976 -2.579 1.00 42.94 195 ARG A CA 1
ATOM 1558 C C . ARG A 1 195 ? -11.436 -1.189 -4.019 1.00 42.94 195 ARG A C 1
ATOM 1560 O O . ARG A 1 195 ? -12.007 -0.271 -4.612 1.00 42.94 195 ARG A O 1
ATOM 1567 N N . ILE A 1 196 ? -11.255 -2.387 -4.591 1.00 43.84 196 ILE A N 1
ATOM 1568 C CA . ILE A 1 196 ? -12.087 -2.817 -5.734 1.00 43.84 196 ILE A CA 1
ATOM 1569 C C . ILE A 1 196 ? -13.457 -3.325 -5.251 1.00 43.84 196 ILE A C 1
ATOM 1571 O O . ILE A 1 196 ? -14.398 -3.307 -6.035 1.00 43.84 196 ILE A O 1
ATOM 1575 N N . LEU A 1 197 ? -13.632 -3.650 -3.965 1.00 43.19 197 LEU A N 1
ATOM 1576 C CA . LEU A 1 197 ? -14.905 -4.180 -3.461 1.00 43.19 197 LEU A CA 1
ATOM 1577 C C . LEU A 1 197 ? -16.064 -3.160 -3.437 1.00 43.19 197 LEU A C 1
ATOM 1579 O O . LEU A 1 197 ? -17.214 -3.575 -3.447 1.00 43.19 197 LEU A O 1
ATOM 1583 N N . TYR A 1 198 ? -15.790 -1.849 -3.495 1.00 42.28 198 TYR A N 1
ATOM 1584 C CA . TYR A 1 198 ? -16.826 -0.798 -3.399 1.00 42.28 198 TYR A CA 1
ATOM 1585 C C . TYR A 1 198 ? -16.883 0.177 -4.579 1.00 42.28 198 TYR A C 1
ATOM 1587 O O . TYR A 1 198 ? -17.523 1.221 -4.493 1.00 42.28 198 TYR A O 1
ATOM 1595 N N . LEU A 1 199 ? -16.176 -0.107 -5.670 1.00 39.94 199 LEU A N 1
ATOM 1596 C CA . LEU A 1 199 ? -16.147 0.774 -6.843 1.00 39.94 199 LEU A CA 1
ATOM 1597 C C . LEU A 1 199 ? -16.261 -0.050 -8.131 1.00 39.94 199 LEU A C 1
ATOM 1599 O O . LEU A 1 199 ? -15.405 0.076 -9.016 1.00 39.94 199 LEU A O 1
ATOM 1603 N N . ASN A 1 200 ? -17.278 -0.914 -8.159 1.00 36.16 200 ASN A N 1
ATOM 1604 C CA . ASN A 1 200 ? -18.048 -1.248 -9.355 1.00 36.16 200 ASN A CA 1
ATOM 1605 C C . ASN A 1 200 ? -19.393 -0.531 -9.245 1.00 36.16 200 ASN A C 1
ATOM 1607 O O . ASN A 1 200 ? -19.963 -0.576 -8.132 1.00 36.16 200 ASN A O 1
#

Secondary structure (DSSP, 8-state):
----------------------S-PPPP---TT-STT----HHHHHHHHHHIIIIITTT---TT-BGGGGGGGT--HHHHHHHHHTSEEEE---TTS--EEEE--TTSBPPPSSSSHHHHHHHTTT--PPP-TTHHHHSTTHHHHHHHHHT-B-PPPTTPPPPTT-EEBTTSTTSEESS-----TT-------GGGTT--

Foldseek 3Di:
DDDDDDDDDDPPDPPPPPDPDPDDPQDDDDAQQDDPPRDHPLVQLVLQVVLCVPFVQLQAAQQVDFLLLNVVSPDDQVRSQVVQQVDKDWDDDDPVGDIDIHRGGRGDGPDHNDPDQVRSCVVQVNDHHYHPQCQLVVDVVRQSLVQQQLVFFDDDDPPDDADPCWGAGNRDDVRTDNDDNRDDPPDRHDHNNSPVVPDD

Organism: NCBI:txid408172

Radius of gyration: 23.93 Å; chains: 1; bounding box: 49×43×101 Å

InterPro domains:
  IPR002326 Cytochrome c1 [PF02167] (31-188)
  IPR002326 Cytochrome c1 [PR00603] (29-48)
  IPR002326 Cytochrome c1 [PR00603] (49-68)
  IPR002326 Cytochrome c1 [PR00603] (94-114)
  IPR002326 Cytochrome c1 [PR00603] (127-151)
  IPR002326 Cytochrome c1 [PR00603] (165-176)
  IPR002326 Cytochrome c1 [PTHR10266] (17-188)
  IPR036909 Cytochrome c-like domain superfamily [G3DSA:1.10.760.10] (22-192)
  IPR036909 Cytochrome c-like domain superfamily [SSF46626] (26-188)

Sequence (200 aa):
MRIIFFVLIFLFSNFNVLASGSGNDLPKHNWSFKGLTGTFDKSAVQRGFKVYREVCSGCHSMSLLYYRDLIDIGFSDEEVKAIAAEYTVIDGPNEEGEMFERPAKPSDRFVPPFSNEQEARISNNGSYPPDLSVITKAKKHGPDYIFNLLLGYTEPPVDFELGEGMYYNKWKEGHQISMAQPLDEDYVIMMMVLRILYLN

pLDDT: mean 84.52, std 18.2, range [36.16, 98.62]